Protein AF-A0A848WIN1-F1 (afdb_monomer)

Secondary structure (DSSP, 8-state):
--GGG--------------PPPEE-TTSEEEEEETT-BEEEEETTHHHHHS--GGGTTSBGGGTS-HHHHHHHHHHHHHHTTS-SPEEEEEE--STTSPPEEEEEEEETTEEEEEEEEPPP--S--HHHHHHHHHHHHHT-SSHHHHHHHHHHHHHHHH--SEEEEEEEPTTS-EEEEEEEE-TTSPP-TT-EE-HHHHHHHHHHHHTT-S-EEES-TTPPPEEEEE-TTPPPPP-TT-TTBPPPHHHHHHHHHTT-SEEEEEEEEETTEEEEEEEEEESS-----HHHHHHHHHHHHHHHHHHHHHHT--

Foldseek 3Di:
DDPVPCPPPLPPCPPPCPDDQWFFFLQKKKWFAFQQQATFKTWCSVCVQQVDHPVSHRPHLVVRWPPVLVVVVVVQCVVCPPVQAWGWDAQGRGDPPGGGWIWTWHADPGGIMIMTGRHDDDDPDDLVVLLVVLVVCLVPDPALLSNQQSLFVSLCVLFVFQKKFKWFQDPVQKIFGSYMDHDPPQDDRHGPIHDSVVSSVQVLCVVLNNQKAKDQFLPGDTTGMDGDPPDDRDDCSNPNRTDDDPVVSVVLVVSLFGIKMKGFQDDPNDRGIMIITGHNHRGDRHPVSVVSSSVSSPSSSVSSVVNVPDD

Radius of gyration: 19.94 Å; Cα contacts (8 Å, |Δi|>4): 562; chains: 1; bounding box: 48×36×58 Å

Nearest PDB structures (foldseek):
  9g8c-assembly1_B  TM=9.152E-01  e=7.160E-25  Agrobacterium fabrum str. C58
  4rq9-assembly1_A  TM=8.830E-01  e=4.474E-25  Stigmatella aurantiaca DW4/3-1
  6baf-assembly1_A-2  TM=8.384E-01  e=6.751E-25  Stigmatella aurantiaca DW4/3-1
  6bao-assembly1_B  TM=8.738E-01  e=6.302E-24  Stigmatella aurantiaca DW4/3-1
  8u63-assembly1_B  TM=8.577E-01  e=1.421E-22  Pseudomonas syringae pv. tomato str. DC3000

Structure (mmCIF, N/CA/C/O backbone):
data_AF-A0A848WIN1-F1
#
_entry.id   AF-A0A848WIN1-F1
#
loop_
_atom_site.group_PDB
_atom_site.id
_atom_site.type_symbol
_atom_site.label_atom_id
_atom_site.label_alt_id
_atom_site.label_comp_id
_atom_site.label_asym_id
_atom_site.label_entity_id
_atom_site.label_seq_id
_atom_site.pdbx_PDB_ins_code
_atom_site.Cartn_x
_atom_site.Cartn_y
_atom_site.Cartn_z
_atom_site.occupancy
_atom_site.B_iso_or_equiv
_atom_site.auth_seq_id
_atom_site.auth_comp_id
_atom_site.auth_asym_id
_atom_site.auth_atom_id
_atom_site.pdbx_PDB_model_num
ATOM 1 N N . MET A 1 1 ? 6.152 19.295 31.133 1.00 28.78 1 MET A N 1
ATOM 2 C CA . MET A 1 1 ? 6.631 19.385 29.739 1.00 28.78 1 MET A CA 1
ATOM 3 C C . MET A 1 1 ? 5.588 18.735 28.860 1.00 28.78 1 MET A C 1
ATOM 5 O O . MET A 1 1 ? 5.071 17.688 29.232 1.00 28.78 1 MET A O 1
ATOM 9 N N . SER A 1 2 ? 5.189 19.449 27.814 1.00 24.61 2 SER A N 1
ATOM 10 C CA . SER A 1 2 ? 4.079 19.108 26.924 1.00 24.61 2 SER A CA 1
ATOM 11 C C . SER A 1 2 ? 4.386 17.831 26.135 1.00 24.61 2 SER A C 1
ATOM 13 O O . SER A 1 2 ? 5.532 17.583 25.771 1.00 24.61 2 SER A O 1
ATOM 15 N N . VAL A 1 3 ? 3.350 17.041 25.843 1.00 29.92 3 VAL A N 1
ATOM 16 C CA . VAL A 1 3 ? 3.408 15.838 24.991 1.00 29.92 3 VAL A CA 1
ATOM 17 C C . VAL A 1 3 ? 3.969 16.149 23.586 1.00 29.92 3 VAL A C 1
ATOM 19 O O . VAL A 1 3 ? 4.455 15.244 22.922 1.00 29.92 3 VAL A O 1
ATOM 22 N N . ALA A 1 4 ? 4.020 17.426 23.185 1.00 29.86 4 ALA A N 1
ATOM 23 C CA . ALA A 1 4 ? 4.565 17.896 21.910 1.00 29.86 4 ALA A CA 1
ATOM 24 C C . ALA A 1 4 ? 6.105 17.828 21.766 1.00 29.86 4 ALA A C 1
ATOM 26 O O . ALA A 1 4 ? 6.605 17.976 20.658 1.00 29.86 4 ALA A O 1
ATOM 27 N N . GLU A 1 5 ? 6.874 17.607 22.841 1.00 26.97 5 GLU A N 1
ATOM 28 C CA . GLU A 1 5 ? 8.354 17.580 22.771 1.00 26.97 5 GLU A CA 1
ATOM 29 C C . GLU A 1 5 ? 8.954 16.166 22.750 1.00 26.97 5 GLU A C 1
ATOM 31 O O . GLU A 1 5 ? 10.159 16.001 22.568 1.00 26.97 5 GLU A O 1
ATOM 36 N N . ARG A 1 6 ? 8.124 15.124 22.868 1.00 39.19 6 ARG A N 1
ATOM 37 C CA . ARG A 1 6 ? 8.540 13.740 22.611 1.00 39.19 6 ARG A CA 1
ATOM 38 C C . ARG A 1 6 ? 8.328 13.424 21.137 1.00 39.19 6 ARG A C 1
ATOM 40 O O . ARG A 1 6 ? 7.507 12.584 20.788 1.00 39.19 6 ARG A O 1
ATOM 47 N N . GLY A 1 7 ? 9.073 14.116 20.273 1.00 35.88 7 GLY A N 1
ATOM 48 C CA . GLY A 1 7 ? 9.353 13.573 18.949 1.00 35.88 7 GLY A CA 1
ATOM 49 C C . GLY A 1 7 ? 9.896 12.171 19.180 1.00 35.88 7 GLY A C 1
ATOM 50 O O . GLY A 1 7 ? 10.859 12.029 19.936 1.00 35.88 7 GLY A O 1
ATOM 51 N N . LEU A 1 8 ? 9.204 11.155 18.656 1.00 36.78 8 LEU A N 1
ATOM 52 C CA . LEU A 1 8 ? 9.637 9.768 18.748 1.00 36.78 8 LEU A CA 1
ATOM 53 C C . LEU A 1 8 ? 11.122 9.754 18.391 1.00 36.78 8 LEU A C 1
ATOM 55 O O . LEU A 1 8 ? 11.503 10.030 17.252 1.00 36.78 8 LEU A O 1
ATOM 59 N N . GLY A 1 9 ? 11.965 9.504 19.391 1.00 32.62 9 GLY A N 1
ATOM 60 C CA . GLY A 1 9 ? 13.379 9.240 19.210 1.00 32.62 9 GLY A CA 1
ATOM 61 C C . GLY A 1 9 ? 13.517 7.861 18.589 1.00 32.62 9 GLY A C 1
ATOM 62 O O . GLY A 1 9 ? 14.120 6.983 19.195 1.00 32.62 9 GLY A O 1
ATOM 63 N N . ILE A 1 10 ? 12.910 7.667 17.413 1.00 38.66 10 ILE A N 1
ATOM 64 C CA . ILE A 1 10 ? 13.156 6.523 16.556 1.00 38.66 10 ILE A CA 1
ATOM 65 C C . ILE A 1 10 ? 14.612 6.693 16.153 1.00 38.66 10 ILE A C 1
ATOM 67 O O . ILE A 1 10 ? 14.953 7.533 15.316 1.00 38.66 10 ILE A O 1
ATOM 71 N N . ASP A 1 11 ? 15.479 5.982 16.874 1.00 29.91 11 ASP A N 1
ATOM 72 C CA . ASP A 1 11 ? 16.898 5.855 16.582 1.00 29.91 11 ASP A CA 1
ATOM 73 C C . ASP A 1 11 ? 17.020 5.685 15.062 1.00 29.91 11 ASP A C 1
ATOM 75 O O . ASP A 1 11 ? 16.408 4.783 14.488 1.00 29.91 11 ASP A O 1
ATOM 79 N N . ARG A 1 12 ? 17.774 6.576 14.400 1.00 35.28 12 ARG A N 1
ATOM 80 C CA . ARG A 1 12 ? 18.036 6.585 12.945 1.00 35.28 12 ARG A CA 1
ATOM 81 C C . ARG A 1 12 ? 18.844 5.360 12.492 1.00 35.28 12 ARG A C 1
ATOM 83 O O . ARG A 1 12 ? 19.601 5.416 11.525 1.00 35.28 12 ARG A O 1
ATOM 90 N N . LYS A 1 13 ? 18.696 4.227 13.167 1.00 30.89 13 LYS A N 1
ATOM 91 C CA . LYS A 1 13 ? 19.038 2.921 12.636 1.00 30.89 13 LYS A CA 1
ATOM 92 C C . LYS A 1 13 ? 17.949 2.537 11.652 1.00 30.89 13 LYS A C 1
ATOM 94 O O . LYS A 1 13 ? 17.108 1.687 11.923 1.00 30.89 13 LYS A O 1
ATOM 99 N N . ILE A 1 14 ? 18.036 3.164 10.478 1.00 38.81 14 ILE A N 1
ATOM 100 C CA . ILE A 1 14 ? 17.710 2.506 9.218 1.00 38.81 14 ILE A CA 1
ATOM 101 C C . ILE A 1 14 ? 18.243 1.085 9.375 1.00 38.81 14 ILE A C 1
ATOM 103 O O . ILE A 1 14 ? 19.452 0.891 9.545 1.00 38.81 14 ILE A O 1
ATOM 107 N N . ILE A 1 15 ? 17.338 0.111 9.461 1.00 36.53 15 ILE A N 1
ATOM 108 C CA . ILE A 1 15 ? 17.717 -1.296 9.459 1.00 36.53 15 ILE A CA 1
ATOM 109 C C . ILE A 1 15 ? 18.617 -1.441 8.233 1.00 36.53 15 ILE A C 1
ATOM 111 O O . ILE A 1 15 ? 18.155 -1.120 7.136 1.00 36.53 15 ILE A O 1
ATOM 115 N N . PRO A 1 16 ? 19.900 -1.823 8.383 1.00 33.31 16 PRO A N 1
ATOM 116 C CA . PRO A 1 16 ? 20.771 -1.922 7.232 1.00 33.31 16 PRO A CA 1
ATOM 117 C C . PRO A 1 16 ? 20.108 -2.914 6.292 1.00 33.31 16 PRO A C 1
ATOM 119 O O . PRO A 1 16 ? 19.848 -4.054 6.693 1.00 33.31 16 PRO A O 1
ATOM 122 N N . ALA A 1 17 ? 19.794 -2.447 5.081 1.00 41.44 17 ALA A N 1
ATOM 123 C CA . ALA A 1 17 ? 19.329 -3.274 3.989 1.00 41.44 17 ALA A CA 1
ATOM 124 C C . ALA A 1 17 ? 20.320 -4.430 3.873 1.00 41.44 17 ALA A C 1
ATOM 126 O O . ALA A 1 17 ? 21.424 -4.303 3.341 1.00 41.44 17 ALA A O 1
ATOM 127 N N . THR A 1 18 ? 19.957 -5.563 4.462 1.00 39.22 18 THR A N 1
ATOM 128 C CA . THR A 1 18 ? 20.617 -6.828 4.212 1.00 39.22 18 THR A CA 1
ATOM 129 C C . THR A 1 18 ? 20.209 -7.092 2.778 1.00 39.22 18 THR A C 1
ATOM 131 O O . THR A 1 18 ? 19.066 -7.464 2.535 1.00 39.22 18 THR A O 1
ATOM 134 N N . ARG A 1 19 ? 21.079 -6.689 1.845 1.00 44.91 19 ARG A N 1
ATOM 135 C CA . ARG A 1 19 ? 20.827 -6.513 0.410 1.00 44.91 19 ARG A CA 1
ATOM 136 C C . ARG A 1 19 ? 20.546 -7.877 -0.233 1.00 44.91 19 ARG A C 1
ATOM 138 O O . ARG A 1 19 ? 21.388 -8.451 -0.907 1.00 44.91 19 ARG A O 1
ATOM 145 N N . MET A 1 20 ? 19.382 -8.440 0.078 1.00 57.62 20 MET A N 1
ATOM 146 C CA . MET A 1 20 ? 18.662 -9.341 -0.801 1.00 57.62 20 MET A CA 1
ATOM 147 C C . MET A 1 20 ? 18.134 -8.490 -1.947 1.00 57.62 20 MET A C 1
ATOM 149 O O . MET A 1 20 ? 17.666 -7.376 -1.710 1.00 57.62 20 MET A O 1
ATOM 153 N N . ASP A 1 21 ? 18.221 -9.010 -3.166 1.00 78.88 21 ASP A N 1
ATOM 154 C CA . ASP A 1 21 ? 17.678 -8.345 -4.345 1.00 78.88 21 ASP A CA 1
ATOM 155 C C . ASP A 1 21 ? 16.207 -7.985 -4.093 1.00 78.88 21 ASP A C 1
ATOM 157 O O . ASP A 1 21 ? 15.401 -8.890 -3.822 1.00 78.88 21 ASP A O 1
ATOM 161 N N . PRO A 1 22 ? 15.855 -6.687 -4.105 1.00 87.69 22 PRO A N 1
ATOM 162 C CA . PRO A 1 22 ? 14.511 -6.253 -3.787 1.00 87.69 22 PRO A CA 1
ATOM 163 C C . PRO A 1 22 ? 13.538 -6.808 -4.824 1.00 87.69 22 PRO A C 1
ATOM 165 O O . PRO A 1 22 ? 13.839 -6.918 -6.015 1.00 87.69 22 PRO A O 1
ATOM 168 N N . LYS A 1 23 ? 12.362 -7.201 -4.344 1.00 95.25 23 LYS A N 1
ATOM 169 C CA . LYS A 1 23 ? 11.299 -7.790 -5.157 1.00 95.25 23 LYS A CA 1
ATOM 170 C C . LYS A 1 23 ? 10.024 -7.005 -4.953 1.00 95.25 23 LYS A C 1
ATOM 172 O O . LYS A 1 23 ? 9.822 -6.421 -3.889 1.00 95.25 23 LYS A O 1
ATOM 177 N N . ILE A 1 24 ? 9.144 -7.074 -5.935 1.00 97.06 24 ILE A N 1
ATOM 178 C CA . ILE A 1 24 ? 7.814 -6.480 -5.852 1.00 97.06 24 ILE A CA 1
ATOM 179 C C . ILE A 1 24 ? 6.743 -7.561 -5.825 1.00 97.06 24 ILE A C 1
ATOM 181 O O . ILE A 1 24 ? 6.948 -8.701 -6.248 1.00 97.06 24 ILE A O 1
ATOM 185 N N . GLN A 1 25 ? 5.579 -7.207 -5.310 1.00 97.62 25 GLN A N 1
ATOM 186 C CA . GLN A 1 25 ? 4.381 -8.019 -5.400 1.00 97.62 25 GLN A CA 1
ATOM 187 C C . GLN A 1 25 ? 3.878 -8.017 -6.851 1.00 97.62 25 GLN A C 1
ATOM 189 O O . GLN A 1 25 ? 3.903 -6.976 -7.505 1.00 97.62 25 GLN A O 1
ATOM 194 N N . PRO A 1 26 ? 3.365 -9.149 -7.361 1.00 97.19 26 PRO A N 1
ATOM 195 C CA . PRO A 1 26 ? 3.063 -9.303 -8.786 1.00 97.19 26 PRO A CA 1
ATOM 196 C C . PRO A 1 26 ? 1.839 -8.507 -9.259 1.00 97.19 26 PRO A C 1
ATOM 198 O O . PRO A 1 26 ? 1.536 -8.503 -10.447 1.00 97.19 26 PRO A O 1
ATOM 201 N N . PHE A 1 27 ? 1.115 -7.840 -8.352 1.00 96.12 27 PHE A N 1
ATOM 202 C CA . PHE A 1 27 ? -0.033 -7.015 -8.725 1.00 96.12 27 PHE A CA 1
ATOM 203 C C . PHE A 1 27 ? 0.353 -5.705 -9.420 1.00 96.12 27 PHE A C 1
ATOM 205 O O . PHE A 1 27 ? -0.532 -5.051 -9.978 1.00 96.12 27 PHE A O 1
ATOM 212 N N . ALA A 1 28 ? 1.626 -5.321 -9.333 1.00 97.06 28 ALA A N 1
ATOM 213 C CA . ALA A 1 28 ? 2.196 -4.140 -9.956 1.00 97.06 28 ALA A CA 1
ATOM 214 C C . ALA A 1 28 ? 3.420 -4.533 -10.787 1.00 97.06 28 ALA A C 1
ATOM 216 O O . ALA A 1 28 ? 4.025 -5.588 -10.569 1.00 97.06 28 ALA A O 1
ATOM 217 N N . ALA A 1 29 ? 3.802 -3.662 -11.710 1.00 97.88 29 ALA A N 1
ATOM 218 C CA . ALA A 1 29 ? 5.086 -3.717 -12.388 1.00 97.88 29 ALA A CA 1
ATOM 219 C C . ALA A 1 29 ? 5.879 -2.435 -12.115 1.00 97.88 29 ALA A C 1
ATOM 221 O O . ALA A 1 29 ? 5.304 -1.425 -11.720 1.00 97.88 29 ALA A O 1
ATOM 222 N N . VAL A 1 30 ? 7.198 -2.471 -12.291 1.00 97.62 30 VAL A N 1
ATOM 223 C CA . VAL A 1 30 ? 8.080 -1.334 -11.992 1.00 97.62 30 VAL A CA 1
ATOM 224 C C . VAL A 1 30 ? 8.970 -1.015 -13.181 1.00 97.62 30 VAL A C 1
ATOM 226 O O . VAL A 1 30 ? 9.516 -1.922 -13.808 1.00 97.62 30 VAL A O 1
ATOM 229 N N . ILE A 1 31 ? 9.149 0.279 -13.439 1.00 97.62 31 ILE A N 1
ATOM 230 C CA . ILE A 1 31 ? 10.177 0.840 -14.317 1.00 97.62 31 ILE A CA 1
ATOM 231 C C . ILE A 1 31 ? 10.929 1.900 -13.510 1.00 97.62 31 ILE A C 1
ATOM 233 O O . ILE A 1 31 ? 10.314 2.820 -12.975 1.00 97.62 31 ILE A O 1
ATOM 237 N N . ALA A 1 32 ? 12.252 1.792 -13.419 1.00 96.62 32 ALA A N 1
ATOM 238 C CA . ALA A 1 32 ? 13.091 2.829 -12.826 1.00 96.62 32 ALA A CA 1
ATOM 239 C C . ALA A 1 32 ? 13.913 3.526 -13.904 1.00 96.62 32 ALA A C 1
ATOM 241 O O . ALA A 1 32 ? 14.498 2.871 -14.771 1.00 96.62 32 ALA A O 1
ATOM 242 N N . VAL A 1 33 ? 13.992 4.849 -13.821 1.00 96.38 33 VAL A N 1
ATOM 243 C CA . VAL A 1 33 ? 14.685 5.698 -14.789 1.00 96.38 33 VAL A CA 1
ATOM 244 C C . VAL A 1 33 ? 15.666 6.638 -14.101 1.00 96.38 33 VAL A C 1
ATOM 246 O O . VAL A 1 33 ? 15.468 7.004 -12.945 1.00 96.38 33 VAL A O 1
ATOM 249 N N . THR A 1 34 ? 16.713 7.052 -14.811 1.00 95.12 34 THR A N 1
ATOM 250 C CA . THR A 1 34 ? 17.567 8.169 -14.383 1.00 95.12 34 THR A CA 1
ATOM 251 C C . THR A 1 34 ? 16.823 9.504 -14.489 1.00 95.12 34 THR A C 1
ATOM 253 O O . THR A 1 34 ? 15.737 9.588 -15.069 1.00 95.12 34 THR A O 1
ATOM 256 N N . THR A 1 35 ? 17.432 10.584 -13.993 1.00 93.44 35 THR A N 1
ATOM 257 C CA . THR A 1 35 ? 16.936 11.960 -14.196 1.00 93.44 35 THR A CA 1
ATOM 258 C C . THR A 1 35 ? 16.816 12.352 -15.673 1.00 93.44 35 THR A C 1
ATOM 260 O O . THR A 1 35 ? 15.982 13.185 -16.022 1.00 93.44 35 THR A O 1
ATOM 263 N N . ASP A 1 36 ? 17.599 11.709 -16.544 1.00 94.25 36 ASP A N 1
ATOM 264 C CA . ASP A 1 36 ? 17.567 11.891 -18.000 1.00 94.25 36 ASP A CA 1
ATOM 265 C C . ASP A 1 36 ? 16.598 10.919 -18.698 1.00 94.25 36 ASP A C 1
ATOM 267 O O . ASP A 1 36 ? 16.630 10.773 -19.917 1.00 94.25 36 ASP A O 1
ATOM 271 N N . TRP A 1 37 ? 15.718 10.258 -17.937 1.00 95.75 37 TRP A N 1
ATOM 272 C CA . TRP A 1 37 ? 14.686 9.338 -18.431 1.00 95.75 37 TRP A CA 1
ATOM 273 C C . TRP A 1 37 ? 15.216 8.047 -19.061 1.00 95.75 37 TRP A C 1
ATOM 275 O O . TRP A 1 37 ? 14.492 7.396 -19.810 1.00 95.75 37 TRP A O 1
ATOM 285 N N . VAL A 1 38 ? 16.448 7.641 -18.746 1.00 96.19 38 VAL A N 1
ATOM 286 C CA . VAL A 1 38 ? 17.022 6.372 -19.219 1.00 96.19 38 VAL A CA 1
ATOM 287 C C . VAL A 1 38 ? 16.603 5.233 -18.298 1.00 96.19 38 VAL A C 1
ATOM 289 O O . VAL A 1 38 ? 16.809 5.320 -17.090 1.00 96.19 38 VAL A O 1
ATOM 292 N N . ILE A 1 39 ? 16.049 4.156 -18.852 1.00 96.88 39 ILE A N 1
ATOM 293 C CA . ILE A 1 39 ? 15.578 2.995 -18.092 1.00 96.88 39 ILE A CA 1
ATOM 294 C C . ILE A 1 39 ? 16.770 2.222 -17.520 1.00 96.88 39 ILE A C 1
ATOM 296 O O . ILE A 1 39 ? 17.615 1.717 -18.256 1.00 96.88 39 ILE A O 1
ATOM 300 N N . THR A 1 40 ? 16.809 2.092 -16.196 1.00 95.69 40 THR A N 1
ATOM 301 C CA . THR A 1 40 ? 17.879 1.400 -15.455 1.00 95.69 40 THR A CA 1
ATOM 302 C C . THR A 1 40 ? 17.439 0.045 -14.917 1.00 95.69 40 THR A C 1
ATOM 304 O O . THR A 1 40 ? 18.243 -0.888 -14.862 1.00 95.69 40 THR A O 1
ATOM 307 N N . HIS A 1 41 ? 16.164 -0.059 -14.528 1.00 96.38 41 HIS A N 1
ATOM 308 C CA . HIS A 1 41 ? 15.567 -1.269 -13.980 1.00 96.38 41 HIS A CA 1
ATOM 309 C C . HIS A 1 41 ? 14.151 -1.456 -14.501 1.00 96.38 41 HIS A C 1
ATOM 311 O O . HIS A 1 41 ? 13.414 -0.487 -14.683 1.00 96.38 41 HIS A O 1
ATOM 317 N N . ILE A 1 42 ? 13.755 -2.716 -14.643 1.00 97.56 42 ILE A N 1
ATOM 318 C CA . ILE A 1 42 ? 12.364 -3.117 -14.848 1.00 97.56 42 ILE A CA 1
ATOM 319 C C . ILE A 1 42 ? 12.051 -4.336 -13.985 1.00 97.56 42 ILE A C 1
ATOM 321 O O . ILE A 1 42 ? 12.936 -5.141 -13.697 1.00 97.56 42 ILE A O 1
ATOM 325 N N . SER A 1 43 ? 10.802 -4.516 -13.573 1.00 97.81 43 SER A N 1
ATOM 326 C CA . SER A 1 43 ? 10.386 -5.777 -12.957 1.00 97.81 43 SER A CA 1
ATOM 327 C C . SER A 1 43 ? 10.235 -6.881 -14.004 1.00 97.81 43 SER A C 1
ATOM 329 O O . SER A 1 43 ? 9.814 -6.634 -15.127 1.00 97.81 43 SER A O 1
ATOM 331 N N . ALA A 1 44 ? 10.539 -8.130 -13.652 1.00 97.25 44 ALA A N 1
ATOM 332 C CA . ALA A 1 44 ? 10.451 -9.259 -14.582 1.00 97.25 44 ALA A CA 1
ATOM 333 C C . ALA A 1 44 ? 9.025 -9.515 -15.102 1.00 97.25 44 ALA A C 1
ATOM 335 O O . ALA A 1 44 ? 8.853 -9.981 -16.224 1.00 97.25 44 ALA A O 1
ATOM 336 N N . ASN A 1 45 ? 8.000 -9.185 -14.310 1.00 97.75 45 ASN A N 1
ATOM 337 C CA . ASN A 1 45 ? 6.595 -9.315 -14.699 1.00 97.75 45 ASN A CA 1
ATOM 338 C C . ASN A 1 45 ? 6.091 -8.165 -15.589 1.00 97.75 45 ASN A C 1
ATOM 340 O O . ASN A 1 45 ? 4.938 -8.206 -16.003 1.00 97.75 45 ASN A O 1
ATOM 344 N N . ILE A 1 46 ? 6.911 -7.156 -15.916 1.00 97.31 46 ILE A N 1
ATOM 345 C CA . ILE A 1 46 ? 6.498 -6.045 -16.792 1.00 97.31 46 ILE A CA 1
ATOM 346 C C . ILE A 1 46 ? 6.029 -6.532 -18.173 1.00 97.31 46 ILE A C 1
ATOM 348 O O . ILE A 1 46 ? 5.184 -5.891 -18.794 1.00 97.31 46 ILE A O 1
ATOM 352 N N . VAL A 1 47 ? 6.511 -7.697 -18.623 1.00 96.75 47 VAL A N 1
ATOM 353 C CA . VAL A 1 47 ? 6.062 -8.358 -19.856 1.00 96.75 47 VAL A CA 1
ATOM 354 C C . VAL A 1 47 ? 4.558 -8.649 -19.839 1.00 96.75 47 VAL A C 1
ATOM 356 O O . VAL A 1 47 ? 3.889 -8.495 -20.852 1.00 96.75 47 VAL A O 1
ATOM 359 N N . GLU A 1 48 ? 3.987 -8.970 -18.677 1.00 95.56 48 GLU A N 1
ATOM 360 C CA . GLU A 1 48 ? 2.549 -9.229 -18.524 1.00 95.56 48 GLU A CA 1
ATOM 361 C C . GLU A 1 48 ? 1.715 -7.937 -18.553 1.00 95.56 48 GLU A C 1
ATOM 363 O O . GLU A 1 48 ? 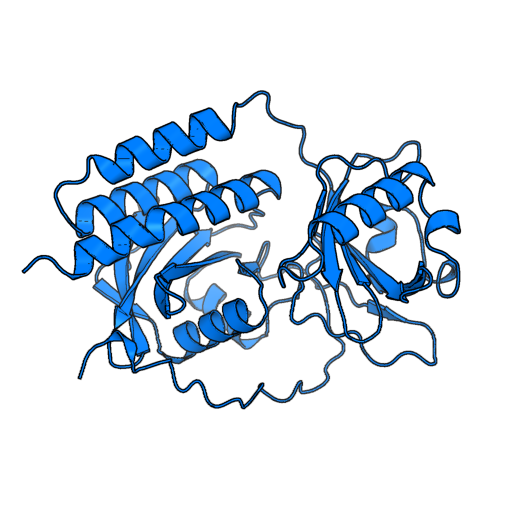0.504 -7.980 -18.771 1.00 95.56 48 GLU A O 1
ATOM 368 N N . PHE A 1 49 ? 2.351 -6.786 -18.318 1.00 95.94 49 PHE A N 1
ATOM 369 C CA . PHE A 1 49 ? 1.696 -5.480 -18.250 1.00 95.94 49 PHE A CA 1
ATOM 370 C C . PHE A 1 49 ? 1.789 -4.748 -19.583 1.00 95.94 49 PHE A C 1
ATOM 372 O O . PHE A 1 49 ? 0.794 -4.209 -20.057 1.00 95.94 49 PHE A O 1
ATOM 379 N N . LEU A 1 50 ? 2.979 -4.721 -20.178 1.00 95.75 50 LEU A N 1
ATOM 380 C CA . LEU A 1 50 ? 3.282 -3.901 -21.342 1.00 95.75 50 LEU A CA 1
ATOM 381 C C . LEU A 1 50 ? 3.896 -4.684 -22.500 1.00 95.75 50 LEU A C 1
ATOM 383 O O . LEU A 1 50 ? 4.193 -4.038 -23.492 1.00 95.75 50 LEU A O 1
ATOM 387 N N . ASP A 1 51 ? 4.108 -6.003 -22.412 1.00 94.94 51 ASP A N 1
ATOM 388 C CA . ASP A 1 51 ? 4.824 -6.797 -23.435 1.00 94.94 51 ASP A CA 1
ATOM 389 C C . ASP A 1 51 ? 6.195 -6.190 -23.785 1.00 94.94 51 ASP A C 1
ATOM 391 O O . ASP A 1 51 ? 6.527 -5.916 -24.941 1.00 94.94 51 ASP A O 1
ATOM 395 N N . ILE A 1 52 ? 6.965 -5.874 -22.739 1.00 94.31 52 ILE A N 1
ATOM 396 C CA . ILE A 1 52 ? 8.356 -5.421 -22.836 1.00 94.31 52 ILE A CA 1
ATOM 397 C C . ILE A 1 52 ? 9.256 -6.329 -22.000 1.00 94.31 52 ILE A C 1
ATOM 399 O O . ILE A 1 52 ? 8.816 -6.918 -21.012 1.00 94.31 52 ILE A O 1
ATOM 403 N N . ASP A 1 53 ? 10.522 -6.427 -22.390 1.00 94.88 53 ASP A N 1
ATOM 404 C CA . ASP A 1 53 ? 11.530 -7.255 -21.733 1.00 94.88 53 ASP A CA 1
ATOM 405 C C . ASP A 1 53 ? 12.820 -6.460 -21.462 1.00 94.88 53 ASP A C 1
ATOM 407 O O . ASP A 1 53 ? 12.877 -5.245 -21.645 1.00 94.88 53 ASP A O 1
ATOM 411 N N . ALA A 1 54 ? 13.876 -7.142 -21.013 1.00 95.31 54 ALA A N 1
ATOM 412 C CA . ALA A 1 54 ? 15.154 -6.522 -20.665 1.00 95.31 54 ALA A CA 1
ATOM 413 C C . ALA A 1 54 ? 15.849 -5.774 -21.824 1.00 95.31 54 ALA A C 1
ATOM 415 O O . ALA A 1 54 ? 16.778 -5.013 -21.562 1.00 95.31 54 ALA A O 1
ATOM 416 N N . SER A 1 55 ? 15.414 -5.937 -23.080 1.00 95.56 55 SER A N 1
ATOM 417 C CA . SER A 1 55 ? 15.956 -5.187 -24.222 1.00 95.56 55 SER A CA 1
ATOM 418 C C . SER A 1 55 ? 15.737 -3.677 -24.119 1.00 95.56 55 SER A C 1
ATOM 420 O O . SER A 1 55 ? 16.481 -2.914 -24.733 1.00 95.56 55 SER A O 1
ATOM 422 N N . VAL A 1 56 ? 14.768 -3.229 -23.311 1.00 96.56 56 VAL A N 1
ATOM 423 C CA . VAL A 1 56 ? 14.499 -1.798 -23.102 1.00 96.56 56 VAL A CA 1
ATOM 424 C C . VAL A 1 56 ? 15.492 -1.117 -22.158 1.00 96.56 56 VAL A C 1
ATOM 426 O O . VAL A 1 56 ? 15.542 0.110 -22.111 1.00 96.56 56 VAL A O 1
ATOM 429 N N . LEU A 1 57 ? 16.296 -1.874 -21.406 1.00 96.69 57 LEU A N 1
ATOM 430 C CA . LEU A 1 57 ? 17.290 -1.305 -20.493 1.00 96.69 57 LEU A CA 1
ATOM 431 C C . LEU A 1 57 ? 18.289 -0.429 -21.269 1.00 96.69 57 LEU A C 1
ATOM 433 O O . LEU A 1 57 ? 18.761 -0.806 -22.341 1.00 96.69 57 LEU A O 1
ATOM 437 N N . GLY A 1 58 ? 18.600 0.755 -20.739 1.00 95.38 58 GLY A N 1
ATOM 438 C CA . GLY A 1 58 ? 19.469 1.744 -21.384 1.00 95.38 58 GLY A CA 1
ATOM 439 C C . GLY A 1 58 ? 18.793 2.610 -22.456 1.00 95.38 58 GLY A C 1
ATOM 440 O O . GLY A 1 58 ? 19.401 3.580 -22.906 1.00 95.38 58 GLY A O 1
ATOM 441 N N . HIS A 1 59 ? 17.547 2.318 -22.841 1.00 96.50 59 HIS A N 1
ATOM 442 C CA . HIS A 1 59 ? 16.762 3.199 -23.708 1.00 96.50 59 HIS A CA 1
ATOM 443 C C . HIS A 1 59 ? 16.081 4.302 -22.897 1.00 96.50 59 HIS A C 1
ATOM 445 O O . HIS A 1 59 ? 15.895 4.189 -21.683 1.00 96.50 59 HIS A O 1
ATOM 451 N N . THR A 1 60 ? 15.697 5.381 -23.571 1.00 97.00 60 THR A N 1
ATOM 452 C CA . THR A 1 60 ? 14.883 6.439 -22.973 1.00 97.00 60 THR A CA 1
ATOM 453 C C . THR A 1 60 ? 13.433 5.983 -22.810 1.00 97.00 60 THR A C 1
ATOM 455 O O . THR A 1 60 ? 12.935 5.148 -23.566 1.00 97.00 60 THR A O 1
ATOM 458 N N . LEU A 1 61 ? 12.736 6.517 -21.808 1.00 96.75 61 LEU A N 1
ATOM 459 C CA . LEU A 1 61 ? 11.375 6.099 -21.466 1.00 96.75 61 LEU A CA 1
ATOM 460 C C . LEU A 1 61 ? 10.373 6.316 -22.616 1.00 96.75 61 LEU A C 1
ATOM 462 O O . LEU A 1 61 ? 9.485 5.493 -22.822 1.00 96.75 61 LEU A O 1
ATOM 466 N N . ASP A 1 62 ? 10.552 7.383 -23.392 1.00 95.75 62 ASP A N 1
ATOM 467 C CA . ASP A 1 62 ? 9.767 7.730 -24.587 1.00 95.75 62 ASP A CA 1
ATOM 468 C C . ASP A 1 62 ? 10.048 6.830 -25.804 1.00 95.75 62 ASP A C 1
ATOM 470 O O . ASP A 1 62 ? 9.296 6.846 -26.774 1.00 95.75 62 ASP A O 1
ATOM 474 N N . HIS A 1 63 ? 11.092 5.998 -25.757 1.00 93.94 63 HIS A N 1
ATOM 475 C CA . HIS A 1 63 ? 11.291 4.932 -26.739 1.00 93.94 63 HIS A CA 1
ATOM 476 C C . HIS A 1 63 ? 10.327 3.755 -26.516 1.00 93.94 63 HIS A C 1
ATOM 478 O O . HIS A 1 63 ? 10.065 2.971 -27.428 1.00 93.94 63 HIS A O 1
ATOM 484 N N . VAL A 1 64 ? 9.820 3.612 -25.289 1.00 94.56 64 VAL A N 1
ATOM 485 C CA . VAL A 1 64 ? 9.041 2.451 -24.838 1.00 94.56 64 VAL A CA 1
ATOM 486 C C . VAL A 1 64 ? 7.576 2.812 -24.608 1.00 94.56 64 VAL A C 1
ATOM 488 O O . VAL A 1 64 ? 6.683 2.022 -24.930 1.00 94.56 64 VAL A O 1
ATOM 491 N N . LEU A 1 65 ? 7.333 3.994 -24.043 1.00 96.75 65 LEU A N 1
ATOM 492 C CA . LEU A 1 65 ? 6.015 4.522 -23.708 1.00 96.75 65 LEU A CA 1
ATOM 493 C C . LEU A 1 65 ? 5.601 5.626 -24.686 1.00 96.75 65 LEU A C 1
ATOM 495 O O . LEU A 1 65 ? 6.439 6.212 -25.367 1.00 96.75 65 LEU A O 1
ATOM 499 N N . LEU A 1 66 ? 4.303 5.930 -24.736 1.00 97.31 66 LEU A N 1
ATOM 500 C CA . LEU A 1 66 ? 3.794 7.057 -25.520 1.00 97.31 66 LEU A CA 1
ATOM 501 C C . LEU A 1 66 ? 4.368 8.391 -25.020 1.00 97.31 66 LEU A C 1
ATOM 503 O O . LEU A 1 66 ? 4.503 8.609 -23.816 1.00 97.31 66 LEU A O 1
ATOM 507 N N . GLU A 1 67 ? 4.650 9.307 -25.948 1.00 95.69 67 GLU A N 1
ATOM 508 C CA . GLU A 1 67 ? 5.185 10.639 -25.632 1.00 95.69 67 GLU A CA 1
ATOM 509 C C . GLU A 1 67 ? 4.256 11.418 -24.685 1.00 95.69 67 GLU A C 1
ATOM 511 O O . GLU A 1 67 ? 4.724 11.997 -23.702 1.00 95.69 67 GLU A O 1
ATOM 516 N N . ASP A 1 68 ? 2.940 11.345 -24.917 1.00 96.19 68 ASP A N 1
ATOM 517 C CA . ASP A 1 68 ? 1.919 11.953 -24.054 1.00 96.19 68 ASP A CA 1
ATOM 518 C C . ASP A 1 68 ? 1.972 11.390 -22.624 1.00 96.19 68 ASP A C 1
ATOM 520 O O . ASP A 1 68 ? 1.940 12.150 -21.656 1.00 96.19 68 ASP A O 1
ATOM 524 N N . ALA A 1 69 ? 2.166 10.076 -22.464 1.00 96.44 69 ALA A N 1
ATOM 525 C CA . ALA A 1 69 ? 2.300 9.455 -21.146 1.00 96.44 69 ALA A CA 1
ATOM 526 C C . ALA A 1 69 ? 3.545 9.960 -20.404 1.00 96.44 69 ALA A C 1
ATOM 528 O O . ALA A 1 69 ? 3.486 10.298 -19.221 1.00 96.44 69 ALA A O 1
ATOM 529 N N . VAL A 1 70 ? 4.682 10.065 -21.100 1.00 96.81 70 VAL A N 1
ATOM 530 C CA . VAL A 1 70 ? 5.915 10.623 -20.521 1.00 96.81 70 VAL A CA 1
ATOM 531 C C . VAL A 1 70 ? 5.726 12.098 -20.150 1.00 96.81 70 VAL A C 1
ATOM 533 O O . VAL A 1 70 ? 6.229 12.544 -19.114 1.00 96.81 70 VAL A O 1
ATOM 536 N N . HIS A 1 71 ? 4.978 12.858 -20.952 1.00 95.88 71 HIS A N 1
ATOM 537 C CA . HIS A 1 71 ? 4.619 14.239 -20.645 1.00 95.88 71 HIS A CA 1
ATOM 538 C C . HIS A 1 71 ? 3.762 14.345 -19.373 1.00 95.88 71 HIS A C 1
ATOM 540 O O . HIS A 1 71 ? 4.068 15.162 -18.501 1.00 95.88 71 HIS A O 1
ATOM 546 N N . GLU A 1 72 ? 2.744 13.497 -19.215 1.00 95.88 72 GLU A N 1
ATOM 547 C CA . GLU A 1 72 ? 1.903 13.455 -18.012 1.00 95.88 72 GLU A CA 1
ATOM 548 C C . GLU A 1 72 ? 2.700 13.074 -16.756 1.00 95.88 72 GLU A C 1
ATOM 550 O O . GLU A 1 72 ? 2.587 13.744 -15.726 1.00 95.88 72 GLU A O 1
ATOM 555 N N . ILE A 1 73 ? 3.570 12.060 -16.848 1.00 95.88 73 ILE A N 1
ATOM 556 C CA . ILE A 1 73 ? 4.465 11.637 -15.757 1.00 95.88 73 ILE A CA 1
ATOM 557 C C . ILE A 1 73 ? 5.348 12.809 -15.299 1.00 95.88 73 ILE A C 1
ATOM 559 O O . ILE A 1 73 ? 5.446 13.091 -14.102 1.00 95.88 73 ILE A O 1
ATOM 563 N N . ARG A 1 74 ? 5.952 13.539 -16.248 1.00 94.25 74 ARG A N 1
ATOM 564 C CA . ARG A 1 74 ? 6.741 14.753 -15.967 1.00 94.25 74 ARG A CA 1
ATOM 565 C C . ARG A 1 74 ? 5.895 15.843 -15.312 1.00 94.25 74 ARG A C 1
ATOM 567 O O . ARG A 1 74 ? 6.357 16.499 -14.379 1.00 94.25 74 ARG A O 1
ATOM 574 N N . GLY A 1 75 ? 4.668 16.041 -15.789 1.00 93.31 75 GLY A N 1
ATOM 575 C CA . GLY A 1 75 ? 3.726 17.012 -15.235 1.00 93.31 75 GLY A CA 1
ATOM 576 C C . GLY A 1 75 ? 3.412 16.747 -13.763 1.00 93.31 75 GLY A C 1
ATOM 577 O O . GLY A 1 75 ? 3.492 17.665 -12.946 1.00 93.31 75 GLY A O 1
ATOM 578 N N . VAL A 1 76 ? 3.126 15.490 -13.413 1.00 91.88 76 VAL A N 1
ATOM 579 C CA . VAL A 1 76 ? 2.849 15.081 -12.028 1.00 91.88 76 VAL A CA 1
ATOM 580 C C . VAL A 1 76 ? 4.069 15.283 -11.135 1.00 91.88 76 VAL A C 1
ATOM 582 O O . VAL A 1 76 ? 3.934 15.892 -10.078 1.00 91.88 76 VAL A O 1
ATOM 585 N N . LEU A 1 77 ? 5.258 14.850 -11.565 1.00 89.75 77 LEU A N 1
ATOM 586 C CA . LEU A 1 77 ? 6.491 15.040 -10.792 1.00 89.75 77 LEU A CA 1
ATOM 587 C C . LEU A 1 77 ? 6.774 16.514 -10.500 1.00 89.75 77 LEU A C 1
ATOM 589 O O . LEU A 1 77 ? 7.087 16.871 -9.368 1.00 89.75 77 LEU A O 1
ATOM 593 N N . ASN A 1 78 ? 6.606 17.385 -11.497 1.00 88.44 78 ASN A N 1
ATOM 594 C CA . ASN A 1 78 ? 6.787 18.824 -11.314 1.00 88.44 78 ASN A CA 1
ATOM 595 C C . ASN A 1 78 ? 5.777 19.413 -10.319 1.00 88.44 78 ASN A C 1
ATOM 597 O O . ASN A 1 78 ? 6.121 20.318 -9.561 1.00 88.44 78 ASN A O 1
ATOM 601 N N . ALA A 1 79 ? 4.541 18.908 -10.306 1.00 86.00 79 ALA A N 1
ATOM 602 C CA . ALA A 1 79 ? 3.512 19.352 -9.372 1.00 86.00 79 ALA A CA 1
ATOM 603 C C . ALA A 1 79 ? 3.767 18.871 -7.93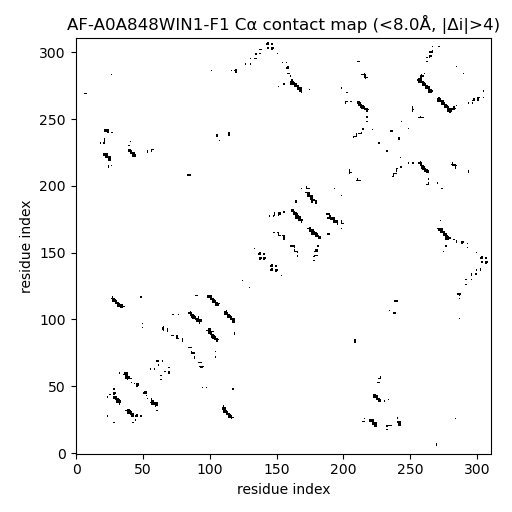2 1.00 86.00 79 ALA A C 1
ATOM 605 O O . ALA A 1 79 ? 3.409 19.572 -6.987 1.00 86.00 79 ALA A O 1
ATOM 606 N N . THR A 1 80 ? 4.385 17.699 -7.754 1.00 81.44 80 THR A N 1
ATOM 607 C CA . THR A 1 80 ? 4.685 17.121 -6.433 1.00 81.44 80 THR A CA 1
ATOM 608 C C . THR A 1 80 ? 6.094 17.424 -5.923 1.00 81.44 80 THR A C 1
ATOM 610 O O . THR A 1 80 ? 6.405 17.112 -4.771 1.00 81.44 80 THR A O 1
ATOM 613 N N . ALA A 1 81 ? 6.942 18.055 -6.739 1.00 75.88 81 ALA A N 1
ATOM 614 C CA . ALA A 1 81 ? 8.317 18.397 -6.390 1.00 75.88 81 ALA A CA 1
ATOM 615 C C . ALA A 1 81 ? 8.394 19.144 -5.044 1.00 75.88 81 ALA A C 1
ATOM 617 O O . ALA A 1 81 ? 7.605 20.049 -4.757 1.00 75.88 81 ALA A O 1
ATOM 618 N N . GLY A 1 82 ? 9.339 18.738 -4.191 1.00 67.44 82 GLY A N 1
ATOM 619 C CA . GLY A 1 82 ? 9.591 19.359 -2.885 1.00 67.44 82 GLY A CA 1
ATOM 620 C C . GLY A 1 82 ? 8.588 19.030 -1.771 1.00 67.44 82 GLY A C 1
ATOM 621 O O . GLY A 1 82 ? 8.824 19.424 -0.632 1.00 67.44 82 GLY A O 1
ATOM 622 N N . HIS A 1 83 ? 7.509 18.289 -2.050 1.00 65.06 83 HIS A N 1
ATOM 623 C CA . HIS A 1 83 ? 6.522 17.894 -1.035 1.00 65.06 83 HIS A CA 1
ATOM 624 C C . HIS A 1 83 ? 6.844 16.548 -0.362 1.00 65.06 83 HIS A C 1
ATOM 626 O O . HIS A 1 83 ? 6.120 16.131 0.538 1.00 65.06 83 HIS A O 1
ATOM 632 N N . GLY A 1 84 ? 7.910 15.856 -0.791 1.00 64.94 84 GLY A N 1
ATOM 633 C CA . GLY A 1 84 ? 8.346 14.564 -0.235 1.00 64.94 84 GLY A CA 1
ATOM 634 C C . GLY A 1 84 ? 7.355 13.411 -0.442 1.00 64.94 84 GLY A C 1
ATOM 635 O O . GLY A 1 84 ? 7.576 12.318 0.064 1.00 64.94 84 GLY A O 1
ATOM 636 N N . GLY A 1 85 ? 6.255 13.648 -1.162 1.00 72.00 85 GLY A N 1
ATOM 637 C CA . GLY A 1 85 ? 5.2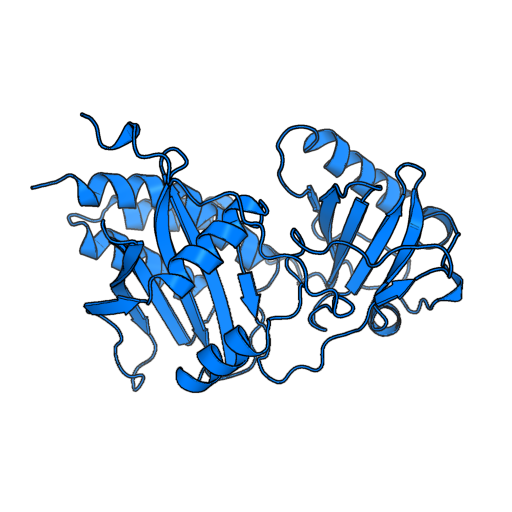33 12.659 -1.468 1.00 72.00 85 GLY A CA 1
ATOM 638 C C . GLY A 1 85 ? 5.404 12.075 -2.864 1.00 72.00 85 GLY A C 1
ATOM 639 O O . GLY A 1 85 ? 5.967 12.702 -3.760 1.00 72.00 85 GLY A O 1
ATOM 640 N N . ALA A 1 86 ? 4.875 10.872 -3.054 1.00 84.69 86 ALA A N 1
ATOM 641 C CA . ALA A 1 86 ? 4.865 10.225 -4.352 1.00 84.69 86 ALA A CA 1
ATOM 642 C C . ALA A 1 86 ? 3.760 10.809 -5.256 1.00 84.69 86 ALA A C 1
ATOM 644 O O . ALA A 1 86 ? 2.615 10.987 -4.838 1.00 84.69 86 ALA A O 1
ATOM 645 N N . GLY A 1 87 ? 4.105 11.064 -6.515 1.00 90.38 87 GLY A N 1
ATOM 646 C CA . GLY A 1 87 ? 3.180 11.423 -7.578 1.00 90.38 87 GLY A CA 1
ATOM 647 C C . GLY A 1 87 ? 2.179 10.305 -7.867 1.00 90.38 87 GLY A C 1
ATOM 648 O O . GLY A 1 87 ? 2.477 9.114 -7.719 1.00 90.38 87 GLY A O 1
ATOM 649 N N . ARG A 1 88 ? 0.965 10.693 -8.260 1.00 91.25 88 ARG A N 1
ATOM 650 C CA . ARG A 1 88 ? -0.138 9.782 -8.585 1.00 91.25 88 ARG A CA 1
ATOM 651 C C . ARG A 1 88 ? -0.777 10.213 -9.897 1.00 91.25 88 ARG A C 1
ATOM 653 O O . ARG A 1 88 ? -1.173 11.369 -10.026 1.00 91.25 88 ARG A O 1
ATOM 660 N N . LEU A 1 89 ? -0.901 9.284 -10.838 1.00 92.38 89 LEU A N 1
ATOM 661 C CA . LEU A 1 89 ? -1.588 9.494 -12.111 1.00 92.38 89 LEU A CA 1
ATOM 662 C C . LEU A 1 89 ? -2.600 8.367 -12.305 1.00 92.38 89 LEU A C 1
ATOM 664 O O . LEU A 1 89 ? -2.249 7.206 -12.129 1.00 92.38 89 LEU A O 1
ATOM 668 N N . LEU A 1 90 ? -3.850 8.702 -12.615 1.00 91.88 90 LEU A N 1
ATOM 669 C CA . LEU A 1 90 ? -4.914 7.717 -12.813 1.00 91.88 90 LEU A CA 1
ATOM 670 C C . LEU A 1 90 ? -5.240 7.594 -14.294 1.00 91.88 90 LEU A C 1
ATOM 672 O O . LEU A 1 90 ? -5.368 8.612 -14.971 1.00 91.88 90 LEU A O 1
ATOM 676 N N . GLY A 1 91 ? -5.459 6.368 -14.759 1.00 91.94 91 GLY A N 1
ATOM 677 C CA . GLY A 1 91 ? -5.970 6.123 -16.104 1.00 91.94 91 GLY A CA 1
ATOM 678 C C . GLY A 1 91 ? -5.027 6.552 -17.238 1.00 91.94 91 GLY A C 1
ATOM 679 O O . GLY A 1 91 ? -5.500 7.024 -18.266 1.00 91.94 91 GLY A O 1
ATOM 680 N N . CYS A 1 92 ? -3.713 6.416 -17.058 1.00 94.25 92 CYS A N 1
ATOM 681 C CA . CYS A 1 92 ? -2.718 6.815 -18.049 1.00 94.25 92 CYS A CA 1
ATOM 682 C C . CYS A 1 92 ? -2.609 5.789 -19.188 1.00 94.25 92 CYS A C 1
ATOM 684 O O . CYS A 1 92 ? -2.448 4.587 -18.950 1.00 94.25 92 CYS A O 1
ATOM 686 N N . ASP A 1 93 ? -2.653 6.265 -20.431 1.00 94.88 93 ASP A N 1
ATOM 687 C CA . ASP A 1 93 ? -2.464 5.450 -21.630 1.00 94.88 93 ASP A CA 1
ATOM 688 C C . ASP A 1 93 ? -0.969 5.298 -21.946 1.00 94.88 93 ASP A C 1
ATOM 690 O O . ASP A 1 93 ? -0.362 6.134 -22.606 1.00 94.88 93 ASP A O 1
ATOM 694 N N . LEU A 1 94 ? -0.351 4.210 -21.478 1.00 96.06 94 LEU A N 1
ATOM 695 C CA . LEU A 1 94 ? 1.100 4.016 -21.612 1.00 96.06 94 LEU A CA 1
ATOM 696 C C . LEU A 1 94 ? 1.556 3.516 -22.989 1.00 96.06 94 LEU A C 1
ATOM 698 O O . LEU A 1 94 ? 2.663 3.837 -23.424 1.00 96.06 94 LEU A O 1
ATOM 702 N N . ARG A 1 95 ? 0.737 2.694 -23.658 1.00 94.19 95 ARG A N 1
ATOM 703 C CA . ARG A 1 95 ? 0.996 2.106 -24.985 1.00 94.19 95 ARG A CA 1
ATOM 704 C C . ARG A 1 95 ? -0.322 1.930 -25.739 1.00 94.19 95 ARG A C 1
ATOM 706 O O . ARG A 1 95 ? -1.340 1.574 -25.149 1.00 94.19 95 ARG A O 1
ATOM 713 N N . HIS A 1 96 ? -0.311 2.114 -27.059 1.00 91.94 96 HIS A N 1
ATOM 714 C CA . HIS A 1 96 ? -1.504 1.883 -27.878 1.00 91.94 96 HIS A CA 1
ATOM 715 C C . HIS A 1 96 ? -1.964 0.420 -27.816 1.00 91.94 96 HIS A C 1
ATOM 717 O O . HIS A 1 96 ? -1.165 -0.496 -28.002 1.00 91.94 96 HIS A O 1
ATOM 723 N N . GLY A 1 97 ? -3.267 0.208 -27.609 1.00 90.06 97 GLY A N 1
ATOM 724 C CA . GLY A 1 97 ? -3.873 -1.128 -27.561 1.00 90.06 97 GLY A CA 1
ATOM 725 C C . GLY A 1 97 ? -3.763 -1.840 -26.208 1.00 90.06 97 GLY A C 1
ATOM 726 O O . GLY A 1 97 ? -4.252 -2.962 -26.090 1.00 90.06 97 GLY A O 1
ATOM 727 N N . TYR A 1 98 ? -3.171 -1.194 -25.201 1.00 91.31 98 TYR A N 1
ATOM 728 C CA . TYR A 1 98 ? -3.110 -1.678 -23.822 1.00 91.31 98 TYR A CA 1
ATOM 729 C C . TYR A 1 98 ? -4.213 -1.038 -22.968 1.00 91.31 98 TYR A C 1
ATOM 731 O O . TYR A 1 98 ? -4.760 -0.002 -23.355 1.00 91.31 98 TYR A O 1
ATOM 739 N N . PRO A 1 99 ? -4.583 -1.646 -21.824 1.00 91.50 99 PRO A N 1
ATOM 740 C CA . PRO A 1 99 ? -5.433 -0.971 -20.853 1.00 91.50 99 PRO A CA 1
ATOM 741 C C . PRO A 1 99 ? -4.742 0.283 -20.303 1.00 91.50 99 PRO A C 1
ATOM 743 O O . PRO A 1 99 ? -3.522 0.420 -20.364 1.00 91.50 99 PRO A O 1
ATOM 746 N N . GLN A 1 100 ? -5.536 1.171 -19.715 1.00 93.12 100 GLN A N 1
ATOM 747 C CA . GLN A 1 100 ? -5.016 2.287 -18.936 1.00 93.12 100 GLN A CA 1
ATOM 748 C C . GLN A 1 100 ? -4.372 1.796 -17.634 1.00 93.12 100 GLN A C 1
ATOM 750 O O . GLN A 1 100 ? -4.798 0.788 -17.060 1.00 93.12 100 GLN A O 1
ATOM 755 N N . PHE A 1 101 ? -3.370 2.529 -17.154 1.00 95.75 101 PHE A N 1
ATOM 756 C CA . PHE A 1 101 ? -2.637 2.220 -15.930 1.00 95.75 101 PHE A CA 1
ATOM 757 C C . PHE A 1 101 ? -2.740 3.347 -14.909 1.00 95.75 101 PHE A C 1
ATOM 759 O O . PHE A 1 101 ? -2.683 4.528 -15.250 1.00 95.75 101 PHE A O 1
ATOM 766 N N . ASP A 1 102 ? -2.832 2.964 -13.643 1.00 95.56 102 ASP A N 1
ATOM 767 C CA . ASP A 1 102 ? -2.645 3.874 -12.523 1.00 95.56 102 ASP A CA 1
ATOM 768 C C . ASP A 1 102 ? -1.171 3.834 -12.108 1.00 95.56 102 ASP A C 1
ATOM 770 O O . ASP A 1 102 ? -0.591 2.756 -11.938 1.00 95.56 102 ASP A O 1
ATOM 774 N N . LEU A 1 103 ? -0.556 5.008 -11.972 1.00 96.12 103 LEU A N 1
ATOM 775 C CA . LEU A 1 103 ? 0.870 5.156 -11.708 1.00 96.12 103 LEU A CA 1
ATOM 776 C C . LEU A 1 103 ? 1.118 5.754 -10.330 1.00 96.12 103 LEU A C 1
ATOM 778 O O . LEU A 1 103 ? 0.545 6.783 -9.962 1.00 96.12 103 LEU A O 1
ATOM 782 N N . THR A 1 104 ? 2.057 5.148 -9.613 1.00 94.50 104 THR A N 1
ATOM 783 C CA . THR A 1 104 ? 2.737 5.759 -8.471 1.00 94.50 104 THR A CA 1
ATOM 784 C C . THR A 1 104 ? 4.155 6.105 -8.889 1.00 94.50 104 THR A C 1
ATOM 786 O O . THR A 1 104 ? 4.883 5.241 -9.362 1.00 94.50 104 THR A O 1
ATOM 789 N N . ILE A 1 105 ? 4.556 7.360 -8.709 1.00 94.12 105 ILE A N 1
ATOM 790 C CA . ILE A 1 105 ? 5.880 7.834 -9.108 1.00 94.12 105 ILE A CA 1
ATOM 791 C C . ILE A 1 105 ? 6.573 8.404 -7.877 1.00 94.12 105 ILE A C 1
ATOM 793 O O . ILE A 1 105 ? 6.026 9.290 -7.228 1.00 94.12 105 ILE A O 1
ATOM 797 N N . HIS A 1 106 ? 7.763 7.924 -7.541 1.00 89.69 106 HIS A N 1
ATOM 798 C CA . HIS A 1 106 ? 8.549 8.490 -6.447 1.00 89.69 106 HIS A CA 1
ATOM 799 C C . HIS A 1 106 ? 9.980 8.781 -6.878 1.00 89.69 106 HIS A C 1
ATOM 801 O O . HIS A 1 106 ? 10.541 8.114 -7.751 1.00 89.69 106 HIS A O 1
ATOM 807 N N . GLU A 1 107 ? 10.554 9.809 -6.263 1.00 88.69 107 GLU A N 1
ATOM 808 C CA . GLU A 1 107 ? 11.965 10.136 -6.414 1.00 88.69 107 GLU A CA 1
ATOM 809 C C . GLU A 1 107 ? 12.821 9.101 -5.686 1.00 88.69 107 GLU A C 1
ATOM 811 O O . GLU A 1 107 ? 12.455 8.575 -4.635 1.00 88.69 107 GLU A O 1
ATOM 816 N N . ASN A 1 108 ? 13.972 8.811 -6.273 1.00 85.19 108 ASN A N 1
ATOM 817 C CA . ASN A 1 108 ? 15.017 7.980 -5.704 1.00 85.19 108 ASN A CA 1
ATOM 818 C C . ASN A 1 108 ? 16.357 8.709 -5.893 1.00 85.19 108 ASN A C 1
ATOM 820 O O . ASN A 1 108 ? 16.458 9.614 -6.720 1.00 85.19 108 ASN A O 1
ATOM 824 N N . GLU A 1 109 ? 17.413 8.309 -5.183 1.00 82.75 109 GLU A N 1
ATOM 825 C CA . GLU A 1 109 ? 18.714 9.002 -5.203 1.00 82.75 109 GLU A CA 1
ATOM 826 C C . GLU A 1 109 ? 19.291 9.195 -6.618 1.00 82.75 109 GLU A C 1
ATOM 828 O O . GLU A 1 109 ? 20.046 10.132 -6.867 1.00 82.75 109 GLU A O 1
ATOM 833 N N . THR A 1 110 ? 18.942 8.304 -7.550 1.00 84.19 110 THR A N 1
ATOM 834 C CA . THR A 1 110 ? 19.492 8.261 -8.914 1.00 84.19 110 THR A CA 1
ATOM 835 C C . THR A 1 110 ? 18.482 8.610 -10.013 1.00 84.19 110 THR A C 1
ATOM 837 O O . THR A 1 110 ? 18.838 8.583 -11.193 1.00 84.19 110 THR A O 1
ATOM 840 N N . GLY A 1 111 ? 17.242 8.962 -9.658 1.00 92.50 111 GLY A N 1
ATOM 841 C CA . GLY A 1 111 ? 16.191 9.289 -10.622 1.00 92.50 111 GLY A CA 1
ATOM 842 C C . GLY A 1 111 ? 14.790 9.018 -10.084 1.00 92.50 111 GLY A C 1
ATOM 843 O O . GLY A 1 111 ? 14.437 9.490 -9.007 1.00 92.50 111 GLY A O 1
ATOM 844 N N . TYR A 1 112 ? 13.984 8.266 -10.832 1.00 94.56 112 TYR A N 1
ATOM 845 C CA . TYR A 1 112 ? 12.573 8.040 -10.518 1.00 94.56 112 TYR A CA 1
ATOM 846 C C . TYR A 1 112 ? 12.207 6.563 -10.602 1.00 94.56 112 TYR A C 1
ATOM 848 O O . TYR A 1 112 ? 12.685 5.835 -11.473 1.00 94.56 112 TYR A O 1
ATOM 856 N N . VAL A 1 113 ? 11.307 6.134 -9.725 1.00 95.38 113 VAL A N 1
ATOM 857 C CA . VAL A 1 113 ? 10.678 4.813 -9.769 1.00 95.38 113 VAL A CA 1
ATOM 858 C C . VAL A 1 113 ? 9.207 4.998 -10.102 1.00 95.38 113 VAL A C 1
ATOM 860 O O . VAL A 1 113 ? 8.503 5.771 -9.452 1.00 95.38 113 VAL A O 1
ATOM 863 N N . ILE A 1 114 ? 8.758 4.286 -11.129 1.00 97.38 114 ILE A N 1
ATOM 864 C CA . ILE A 1 114 ? 7.393 4.307 -11.639 1.00 97.38 114 ILE A CA 1
ATOM 865 C C . ILE A 1 114 ? 6.800 2.925 -11.377 1.00 97.38 114 ILE A C 1
ATOM 867 O O . ILE A 1 114 ? 7.267 1.929 -11.929 1.00 97.38 114 ILE A O 1
ATOM 871 N N . GLU A 1 115 ? 5.786 2.864 -10.524 1.00 97.38 115 GLU A N 1
ATOM 872 C CA . GLU A 1 115 ? 5.007 1.663 -10.238 1.00 97.38 115 GLU A CA 1
ATOM 873 C C . GLU A 1 115 ? 3.708 1.708 -11.043 1.00 97.38 115 GLU A C 1
ATOM 875 O O . GLU A 1 115 ? 2.981 2.701 -11.002 1.00 97.38 115 GLU A O 1
ATOM 880 N N . LEU A 1 116 ? 3.426 0.630 -11.770 1.00 97.25 116 LEU A N 1
ATOM 881 C CA . LEU A 1 116 ? 2.301 0.491 -12.679 1.00 97.25 116 LEU A CA 1
ATOM 882 C C . LEU A 1 116 ? 1.304 -0.507 -12.105 1.00 97.25 116 LEU A C 1
ATOM 884 O O . LEU A 1 116 ? 1.635 -1.676 -11.901 1.00 97.25 116 LEU A O 1
ATOM 888 N N . GLU A 1 117 ? 0.062 -0.083 -11.929 1.00 95.81 117 GLU A N 1
ATOM 889 C CA . GLU A 1 117 ? -1.063 -0.973 -11.664 1.00 95.81 117 GLU A CA 1
ATOM 890 C C . GLU A 1 117 ? -2.044 -0.903 -12.827 1.00 95.81 117 GLU A C 1
ATOM 892 O O . GLU A 1 117 ? -2.342 0.175 -13.332 1.00 95.81 117 GLU A O 1
ATOM 897 N N . GLN A 1 118 ? -2.558 -2.054 -13.269 1.00 91.06 118 GLN A N 1
ATOM 898 C CA . GLN A 1 118 ? -3.648 -2.060 -14.246 1.00 91.06 118 GLN A CA 1
ATOM 899 C C . GLN A 1 118 ? -4.819 -1.255 -13.683 1.00 91.06 118 GLN A C 1
ATOM 901 O O . GLN A 1 118 ? -5.322 -1.584 -12.601 1.00 91.06 118 GLN A O 1
ATOM 906 N N . GLY A 1 119 ? -5.215 -0.217 -14.420 1.00 80.00 119 GLY A N 1
ATOM 907 C CA . GLY A 1 119 ? -6.254 0.710 -14.014 1.00 80.00 119 GLY A CA 1
ATOM 908 C C . GLY A 1 119 ? -7.576 -0.017 -13.820 1.00 80.00 119 GLY A C 1
ATOM 909 O O . GLY A 1 119 ? -7.976 -0.873 -14.615 1.00 80.00 119 GLY A O 1
ATOM 910 N N . GLU A 1 120 ? -8.271 0.317 -12.740 1.00 73.38 120 GLU A N 1
ATOM 911 C CA . GLU A 1 120 ? -9.644 -0.137 -12.555 1.00 73.38 120 GLU A CA 1
ATOM 912 C C . GLU A 1 120 ? -10.577 0.737 -13.395 1.00 73.38 120 GLU A C 1
ATOM 914 O O . GLU A 1 120 ? -10.353 1.940 -13.537 1.00 73.38 120 GLU A O 1
ATOM 919 N N . GLN A 1 121 ? -11.650 0.159 -13.949 1.00 65.12 121 GLN A N 1
ATOM 920 C CA . GLN A 1 121 ? -12.654 0.979 -14.627 1.00 65.12 121 GLN A CA 1
ATOM 921 C C . GLN A 1 121 ? -13.144 2.065 -13.668 1.00 65.12 121 GLN A C 1
ATOM 923 O O . GLN A 1 121 ? -13.693 1.758 -12.605 1.00 65.12 121 GLN A O 1
ATOM 928 N N . LEU A 1 122 ? -12.951 3.328 -14.055 1.00 60.62 122 LEU A N 1
ATOM 929 C CA . LEU A 1 122 ? -13.365 4.474 -13.259 1.00 60.62 122 LEU A CA 1
ATOM 930 C C . LEU A 1 122 ? -14.859 4.352 -12.946 1.00 60.62 122 LEU A C 1
ATOM 932 O O . LEU A 1 122 ? -15.725 4.457 -13.820 1.00 60.62 122 LEU A O 1
ATOM 936 N N . SER A 1 123 ? -15.172 4.106 -11.674 1.00 63.22 123 SER A N 1
ATOM 937 C CA . SER A 1 123 ? -16.556 4.120 -11.220 1.00 63.22 123 SER A CA 1
ATOM 938 C C . SER A 1 123 ? -17.107 5.538 -11.388 1.00 63.22 123 SER A C 1
ATOM 940 O O . SER A 1 123 ? -16.416 6.505 -11.076 1.00 63.22 123 SER A O 1
ATOM 942 N N . LYS A 1 124 ? -18.372 5.685 -11.800 1.00 64.88 124 LYS A N 1
ATOM 943 C CA . LYS A 1 124 ? -19.059 6.994 -11.887 1.00 64.88 124 LYS A CA 1
ATOM 944 C C . LYS A 1 124 ? -19.308 7.656 -10.517 1.00 64.88 124 LYS A C 1
ATOM 946 O O . LYS A 1 124 ? -20.151 8.541 -10.404 1.00 64.88 124 LYS A O 1
ATOM 951 N N . MET A 1 125 ? -18.671 7.167 -9.459 1.00 72.62 125 MET A N 1
ATOM 952 C CA . MET A 1 125 ? -18.911 7.596 -8.093 1.00 72.62 125 MET A CA 1
ATOM 953 C C . MET A 1 125 ? -18.164 8.901 -7.816 1.00 72.62 125 MET A C 1
ATOM 955 O O . MET A 1 125 ? -16.976 9.017 -8.111 1.00 72.62 125 MET A O 1
ATOM 959 N N . ASP A 1 126 ? -18.866 9.876 -7.241 1.00 85.38 126 ASP A N 1
ATOM 960 C CA . ASP A 1 126 ? -18.256 11.118 -6.765 1.00 85.38 126 ASP A CA 1
ATOM 961 C C . ASP A 1 126 ? -17.452 10.845 -5.487 1.00 85.38 126 ASP A C 1
ATOM 963 O O . ASP A 1 126 ? -18.014 10.686 -4.399 1.00 85.38 126 ASP A O 1
ATOM 967 N N . ASP A 1 127 ? -16.131 10.795 -5.632 1.00 88.38 127 ASP A N 1
ATOM 968 C CA . ASP A 1 127 ? -15.184 10.553 -4.545 1.00 88.38 127 ASP A CA 1
ATOM 969 C C . ASP A 1 127 ? -15.224 11.615 -3.459 1.00 88.38 127 ASP A C 1
ATOM 971 O O . ASP A 1 127 ? -15.167 11.302 -2.268 1.00 88.38 127 ASP A O 1
ATOM 975 N N . ILE A 1 128 ? -15.378 12.878 -3.854 1.00 89.31 128 ILE A N 1
ATOM 976 C CA . ILE A 1 128 ? -15.436 13.991 -2.911 1.00 89.31 128 ILE A CA 1
ATOM 977 C C . ILE A 1 128 ? -16.746 13.912 -2.125 1.00 89.31 128 ILE A C 1
ATOM 979 O O . ILE A 1 128 ? -16.753 14.079 -0.902 1.00 89.31 128 ILE A O 1
ATOM 983 N N . GLY A 1 129 ? -17.860 13.637 -2.807 1.00 91.88 129 GLY A N 1
ATOM 984 C CA . GLY A 1 129 ? -19.160 13.407 -2.181 1.00 91.88 129 GLY A CA 1
ATOM 985 C C . GLY A 1 129 ? -19.141 12.233 -1.200 1.00 91.88 129 GLY A C 1
ATOM 986 O O . GLY A 1 129 ? -19.611 12.365 -0.066 1.00 91.88 129 GLY A O 1
ATOM 987 N N . LEU A 1 130 ? -18.535 11.112 -1.598 1.00 91.19 130 LEU A N 1
ATOM 988 C CA . LEU A 1 130 ? -18.341 9.937 -0.750 1.00 91.19 130 LEU A CA 1
ATOM 989 C C . LEU A 1 130 ? -17.527 10.283 0.501 1.00 91.19 130 LEU A C 1
ATOM 991 O O . LEU A 1 130 ? -18.003 10.058 1.616 1.00 91.19 130 LEU A O 1
ATOM 995 N N . LEU A 1 131 ? -16.350 10.890 0.335 1.00 93.06 131 LEU A N 1
ATOM 996 C CA . LEU A 1 131 ? -15.466 11.264 1.437 1.00 93.06 131 LEU A CA 1
ATOM 997 C C . LEU A 1 131 ? -16.147 12.225 2.419 1.00 93.06 131 LEU A C 1
ATOM 999 O O . LEU A 1 131 ? -16.095 12.017 3.634 1.00 93.06 131 LEU A O 1
ATOM 1003 N N . ARG A 1 132 ? -16.857 13.240 1.907 1.00 92.75 132 ARG A N 1
ATOM 1004 C CA . ARG A 1 132 ? -17.669 14.155 2.727 1.00 92.75 132 ARG A CA 1
ATOM 1005 C C . ARG A 1 132 ? -18.717 13.399 3.537 1.00 92.75 132 ARG A C 1
ATOM 1007 O O . ARG A 1 132 ? -18.878 13.675 4.725 1.00 92.75 132 ARG A O 1
ATOM 1014 N N . GLY A 1 133 ? -19.404 12.437 2.921 1.00 93.62 133 GLY A N 1
ATOM 1015 C CA . GLY A 1 133 ? -20.395 11.598 3.593 1.00 93.62 133 GLY A CA 1
ATOM 1016 C C . GLY A 1 133 ? -19.794 10.739 4.709 1.00 93.62 133 GLY A C 1
ATOM 1017 O O . GLY A 1 133 ? -20.368 10.656 5.796 1.00 93.62 133 GLY A O 1
ATOM 1018 N N . LEU A 1 134 ? -18.626 10.133 4.478 1.00 93.56 134 LEU A N 1
ATOM 1019 C CA . LEU A 1 134 ? -17.917 9.347 5.493 1.00 93.56 134 LEU A CA 1
ATOM 1020 C C . LEU A 1 134 ? -17.461 10.224 6.665 1.00 93.56 134 LEU A C 1
ATOM 1022 O O . LEU A 1 134 ? -17.736 9.899 7.821 1.00 93.56 134 LEU A O 1
ATOM 1026 N N . MET A 1 135 ? -16.852 11.376 6.379 1.00 94.44 135 MET A N 1
ATOM 1027 C CA . MET A 1 135 ? -16.410 12.315 7.413 1.00 94.44 135 MET A CA 1
ATOM 1028 C C . MET A 1 135 ? -17.571 12.916 8.207 1.00 94.44 135 MET A C 1
ATOM 1030 O O . MET A 1 135 ? -17.442 13.123 9.413 1.00 94.44 135 MET A O 1
ATOM 1034 N N . ALA A 1 136 ? -18.722 13.160 7.576 1.00 93.25 136 ALA A N 1
ATOM 1035 C CA . ALA A 1 136 ? -19.916 13.619 8.282 1.00 93.25 136 ALA A CA 1
ATOM 1036 C C . ALA A 1 136 ? -20.380 12.601 9.336 1.00 93.25 136 ALA A C 1
ATOM 1038 O O . ALA A 1 136 ? -20.763 12.998 10.434 1.00 93.25 136 ALA A O 1
ATOM 1039 N N . ARG A 1 137 ? -20.291 11.294 9.049 1.00 90.25 137 ARG A N 1
ATOM 1040 C CA . ARG A 1 137 ? -20.612 10.243 10.030 1.00 90.25 137 ARG A CA 1
ATOM 1041 C C . ARG A 1 137 ? -19.640 10.267 11.203 1.00 90.25 137 ARG A C 1
ATOM 1043 O O . ARG A 1 137 ? -20.091 10.261 12.349 1.00 90.25 137 ARG A O 1
ATOM 1050 N N . VAL A 1 138 ? -18.336 10.319 10.920 1.00 91.94 138 VAL A N 1
ATOM 1051 C CA . VAL A 1 138 ? -17.277 10.385 11.942 1.00 91.94 138 VAL A CA 1
ATOM 1052 C C . VAL A 1 138 ? -17.502 11.577 12.874 1.00 91.94 138 VAL A C 1
ATOM 1054 O O . VAL A 1 138 ? -17.521 11.402 14.085 1.00 91.94 138 VAL A O 1
ATOM 1057 N N . LYS A 1 139 ? -17.795 12.762 12.326 1.00 89.81 139 LYS A N 1
ATOM 1058 C CA . LYS A 1 139 ? -18.044 13.989 13.105 1.00 89.81 139 LYS A CA 1
ATOM 1059 C C . LYS A 1 139 ? -19.316 13.970 13.957 1.00 89.81 139 LYS A C 1
ATOM 1061 O O . LYS A 1 139 ? -19.449 14.789 14.855 1.00 89.81 139 LYS A O 1
ATOM 1066 N N . GLN A 1 140 ? -20.261 13.075 13.675 1.00 89.56 140 GLN A N 1
ATOM 1067 C CA . GLN A 1 140 ? -21.457 12.879 14.504 1.00 89.56 140 GLN A CA 1
ATOM 1068 C C . GLN A 1 140 ? -21.204 11.952 15.701 1.00 89.56 140 GLN A C 1
ATOM 1070 O O . GLN A 1 140 ? -22.134 11.681 16.454 1.00 89.56 140 GLN A O 1
ATOM 1075 N N . ALA A 1 141 ? -20.008 11.370 15.830 1.00 89.62 141 ALA A N 1
ATOM 1076 C CA . ALA A 1 141 ? -19.676 10.540 16.978 1.00 89.62 141 ALA A CA 1
ATOM 1077 C C . ALA A 1 141 ? -19.655 11.369 18.266 1.00 89.62 141 ALA A C 1
ATOM 1079 O O . ALA A 1 141 ? -19.139 12.484 18.287 1.00 89.62 141 ALA A O 1
ATOM 1080 N N . SER A 1 142 ? -20.220 10.805 19.331 1.00 85.12 142 SER A N 1
ATOM 1081 C CA . SER A 1 142 ? -20.272 11.436 20.651 1.00 85.12 142 SER A CA 1
ATOM 1082 C C . SER A 1 142 ? -19.131 10.981 21.558 1.00 85.12 142 SER A C 1
ATOM 1084 O O . SER A 1 142 ? -18.850 11.649 22.550 1.00 85.12 142 SER A O 1
ATOM 1086 N N . THR A 1 143 ? -18.478 9.856 21.241 1.00 87.25 143 THR A N 1
ATOM 1087 C CA . THR A 1 143 ? -17.368 9.315 22.037 1.00 87.25 143 THR A CA 1
ATOM 1088 C C . THR A 1 143 ? -16.177 8.897 21.169 1.00 87.25 143 THR A C 1
ATOM 1090 O O . THR A 1 143 ? -16.346 8.603 19.981 1.00 87.25 143 THR A O 1
ATOM 1093 N N . PRO A 1 144 ? -14.969 8.815 21.755 1.00 86.38 144 PRO A N 1
ATOM 1094 C CA . PRO A 1 144 ? -13.763 8.311 21.093 1.00 86.38 144 PRO A CA 1
ATOM 1095 C C . PRO A 1 144 ? -13.927 6.949 20.418 1.00 86.38 144 PRO A C 1
ATOM 1097 O O . PRO A 1 144 ? -13.462 6.730 19.297 1.00 86.38 144 PRO A O 1
ATOM 1100 N N . GLU A 1 145 ? -14.600 6.033 21.105 1.00 89.38 145 GLU A N 1
ATOM 1101 C CA . GLU A 1 145 ? -14.861 4.672 20.651 1.00 89.38 145 GLU A CA 1
ATOM 1102 C C . GLU A 1 145 ? -15.811 4.680 19.455 1.00 89.38 145 GLU A C 1
ATOM 1104 O O . GLU A 1 145 ? -15.591 3.954 18.485 1.00 89.38 145 GLU A O 1
ATOM 1109 N N . GLU A 1 146 ? -16.833 5.540 19.487 1.00 92.94 146 GLU A N 1
ATOM 1110 C CA . GLU A 1 146 ? -17.773 5.697 18.381 1.00 92.94 146 GLU A CA 1
ATOM 1111 C C . GLU A 1 146 ? -17.084 6.289 17.140 1.00 92.94 146 GLU A C 1
ATOM 1113 O O . GLU A 1 146 ? -17.326 5.828 16.022 1.00 92.94 146 GLU A O 1
ATOM 1118 N N . THR A 1 147 ? -16.174 7.253 17.316 1.00 93.81 147 THR A N 1
ATOM 1119 C CA . THR A 1 147 ? -15.362 7.812 16.222 1.00 93.81 147 THR A CA 1
ATOM 1120 C C . THR A 1 147 ? -14.540 6.709 15.548 1.00 93.81 147 THR A C 1
ATOM 1122 O O . THR A 1 147 ? -14.566 6.573 14.321 1.00 93.81 147 THR A O 1
ATOM 1125 N N . ALA A 1 148 ? -13.858 5.875 16.341 1.00 95.81 148 ALA A N 1
ATOM 1126 C CA . ALA A 1 148 ? -13.055 4.763 15.838 1.00 95.81 148 ALA A CA 1
ATOM 1127 C C . ALA A 1 148 ? -13.907 3.658 15.175 1.00 95.81 148 ALA A C 1
ATOM 1129 O O . ALA A 1 148 ? -13.527 3.142 14.125 1.00 95.81 148 ALA A O 1
ATOM 1130 N N . ASP A 1 149 ? -15.073 3.311 15.734 1.00 96.44 149 ASP A N 1
ATOM 1131 C CA . ASP A 1 149 ? -16.014 2.339 15.146 1.00 96.44 149 ASP A CA 1
ATOM 1132 C C . ASP A 1 149 ? -16.577 2.810 13.802 1.00 96.44 149 ASP A C 1
ATOM 1134 O O . ASP A 1 149 ? -16.571 2.053 12.825 1.00 96.44 149 ASP A O 1
ATOM 1138 N N . LYS A 1 150 ? -16.971 4.082 13.693 1.00 96.12 150 LYS A N 1
ATOM 1139 C CA . LYS A 1 150 ? -17.433 4.651 12.420 1.00 96.12 150 LYS A CA 1
ATOM 1140 C C . LYS A 1 150 ? -16.338 4.648 11.357 1.00 96.12 150 LYS A C 1
ATOM 1142 O O . LYS A 1 150 ? -16.635 4.351 10.194 1.00 96.12 150 LYS A O 1
ATOM 1147 N N . ALA A 1 151 ? -15.090 4.925 11.736 1.00 96.81 151 ALA A N 1
ATOM 1148 C CA . ALA A 1 151 ? -13.951 4.831 10.829 1.00 96.81 151 ALA A CA 1
ATOM 1149 C C . ALA A 1 151 ? -13.708 3.383 10.373 1.00 96.81 151 ALA A C 1
ATOM 1151 O O . ALA A 1 151 ? -13.686 3.122 9.168 1.00 96.81 151 ALA A O 1
ATOM 1152 N N . ALA A 1 152 ? -13.641 2.426 11.306 1.00 97.94 152 ALA A N 1
ATOM 1153 C CA . ALA A 1 152 ? -13.435 1.010 10.998 1.00 97.94 152 ALA A CA 1
ATOM 1154 C C . ALA A 1 152 ? -14.500 0.470 10.027 1.00 97.94 152 ALA A C 1
ATOM 1156 O O . ALA A 1 152 ? -14.180 -0.187 9.034 1.00 97.94 152 ALA A O 1
ATOM 1157 N N . ARG A 1 153 ? -15.778 0.793 10.267 1.00 97.38 153 ARG A N 1
ATOM 1158 C CA . ARG A 1 153 ? -16.891 0.392 9.390 1.00 97.38 153 ARG A CA 1
ATOM 1159 C C . ARG A 1 153 ? -16.815 1.032 8.010 1.00 97.38 153 ARG A C 1
ATOM 1161 O O . ARG A 1 153 ? -17.096 0.353 7.025 1.00 97.38 153 ARG A O 1
ATOM 1168 N N . SER A 1 154 ? -16.448 2.311 7.939 1.00 96.44 154 SER A N 1
ATOM 1169 C CA . SER A 1 154 ? -16.325 3.046 6.676 1.00 96.44 154 SER A CA 1
ATOM 1170 C C . SER A 1 154 ? -15.214 2.460 5.811 1.00 96.44 154 SER A C 1
ATOM 1172 O O . SER A 1 154 ? -15.458 2.112 4.659 1.00 96.44 154 SER A O 1
ATOM 1174 N N . ILE A 1 155 ? -14.031 2.240 6.388 1.00 97.50 155 ILE A N 1
ATOM 1175 C CA . ILE A 1 155 ? -12.891 1.638 5.686 1.00 97.50 155 ILE A CA 1
ATOM 1176 C C . ILE A 1 155 ? -13.223 0.208 5.256 1.00 97.50 155 ILE A C 1
ATOM 1178 O O . ILE A 1 155 ? -12.944 -0.173 4.121 1.00 97.50 155 ILE A O 1
ATOM 1182 N N . ARG A 1 156 ? -13.894 -0.582 6.102 1.00 97.69 156 ARG A N 1
ATOM 1183 C CA . ARG A 1 156 ? -14.343 -1.927 5.720 1.00 97.69 156 ARG A CA 1
ATOM 1184 C C . ARG A 1 156 ? -15.317 -1.900 4.539 1.00 97.69 156 ARG A C 1
ATOM 1186 O O . ARG A 1 156 ? -15.212 -2.738 3.651 1.00 97.69 156 ARG A O 1
ATOM 1193 N N . ALA A 1 157 ? -16.256 -0.953 4.526 1.00 95.00 157 ALA A N 1
ATOM 1194 C CA . ALA A 1 157 ? -17.219 -0.805 3.437 1.00 95.00 157 ALA A CA 1
ATOM 1195 C C . ALA A 1 157 ? -16.558 -0.375 2.118 1.00 95.00 157 ALA A C 1
ATOM 1197 O O . ALA A 1 157 ? -16.985 -0.830 1.063 1.00 95.00 157 ALA A O 1
ATOM 1198 N N . LEU A 1 158 ? -15.519 0.464 2.182 1.00 93.69 158 LEU A N 1
ATOM 1199 C CA . LEU A 1 158 ? -14.747 0.884 1.010 1.00 93.69 158 LEU A CA 1
ATOM 1200 C C . LEU A 1 158 ? -13.870 -0.239 0.455 1.00 93.69 158 LEU A C 1
ATOM 1202 O O . LEU A 1 158 ? -13.790 -0.430 -0.752 1.00 93.69 158 LEU A O 1
ATOM 1206 N N . THR A 1 159 ? -13.187 -0.959 1.341 1.00 95.56 159 THR A N 1
ATOM 1207 C CA . THR A 1 159 ? -12.099 -1.867 0.956 1.00 95.56 159 THR A CA 1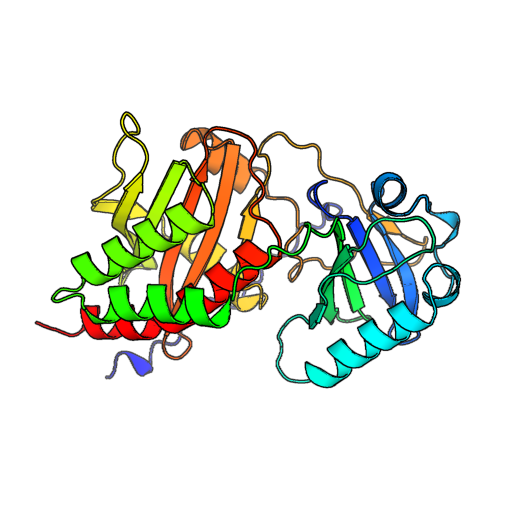
ATOM 1208 C C . THR A 1 159 ? -12.541 -3.315 0.779 1.00 95.56 159 THR A C 1
ATOM 1210 O O . THR A 1 159 ? -11.843 -4.088 0.132 1.00 95.56 159 THR A O 1
ATOM 1213 N N . GLY A 1 160 ? -13.667 -3.714 1.376 1.00 96.19 160 GLY A N 1
ATOM 1214 C CA . GLY A 1 160 ? -14.161 -5.091 1.333 1.00 96.19 160 GLY A CA 1
ATOM 1215 C C . GLY A 1 160 ? -13.391 -6.082 2.214 1.00 96.19 160 GLY A C 1
ATOM 1216 O O . GLY A 1 160 ? -13.684 -7.276 2.172 1.00 96.19 160 GLY A O 1
ATOM 1217 N N . PHE A 1 161 ? -12.440 -5.623 3.036 1.00 98.12 161 PHE A N 1
ATOM 1218 C CA . PHE A 1 161 ? -11.689 -6.503 3.933 1.00 98.12 161 PHE A CA 1
ATOM 1219 C C . PHE A 1 161 ? -12.599 -7.203 4.954 1.00 98.12 161 PHE A C 1
ATOM 1221 O O . PHE A 1 161 ? -13.640 -6.691 5.380 1.00 98.12 161 PHE A O 1
ATOM 1228 N N . ASP A 1 162 ? -12.189 -8.393 5.398 1.00 97.75 162 ASP A N 1
ATOM 1229 C CA . ASP A 1 162 ? -13.006 -9.174 6.331 1.00 97.75 162 ASP A CA 1
ATOM 1230 C C . ASP A 1 162 ? -13.032 -8.536 7.715 1.00 97.75 162 ASP A C 1
ATOM 1232 O O . ASP A 1 162 ? -14.058 -8.587 8.397 1.00 97.75 162 ASP A O 1
ATOM 1236 N N . ARG A 1 163 ? -11.910 -7.926 8.106 1.00 97.62 163 ARG A N 1
ATOM 1237 C CA . ARG A 1 163 ? -11.683 -7.243 9.376 1.00 97.62 163 ARG A CA 1
ATOM 1238 C C . ARG A 1 163 ? -10.918 -5.945 9.136 1.00 97.62 163 ARG A C 1
ATOM 1240 O O . ARG A 1 163 ? -9.915 -5.955 8.432 1.00 97.62 163 ARG A O 1
ATOM 1247 N N . VAL A 1 164 ? -11.359 -4.873 9.784 1.00 98.25 164 VAL A N 1
ATOM 1248 C CA . VAL A 1 164 ? -10.652 -3.597 9.914 1.00 98.25 164 VAL A CA 1
ATOM 1249 C C . VAL A 1 164 ? -10.580 -3.249 11.393 1.00 98.25 164 VAL A C 1
ATOM 1251 O O . VAL A 1 164 ? -11.610 -3.146 12.059 1.00 98.25 164 VAL A O 1
ATOM 1254 N N . SER A 1 165 ? -9.368 -3.079 11.899 1.00 97.50 165 SER A N 1
ATOM 1255 C CA . SER A 1 165 ? -9.074 -2.743 13.287 1.00 97.50 165 SER A CA 1
ATOM 1256 C C . SER A 1 165 ? -8.489 -1.337 13.357 1.00 97.50 165 SER A C 1
ATOM 1258 O O . SER A 1 165 ? -7.553 -1.022 12.624 1.00 97.50 165 SER A O 1
ATOM 1260 N N . VAL A 1 166 ? -9.027 -0.503 14.246 1.00 97.50 166 VAL A N 1
ATOM 1261 C CA . VAL A 1 166 ? -8.438 0.793 14.600 1.00 97.50 166 VAL A CA 1
ATOM 1262 C C . VAL A 1 166 ? -7.705 0.625 15.917 1.00 97.50 166 VAL A C 1
ATOM 1264 O O . VAL A 1 166 ? -8.263 0.140 16.907 1.00 97.50 166 VAL A O 1
ATOM 1267 N N . CYS A 1 167 ? -6.444 1.023 15.914 1.00 95.25 167 CYS A N 1
ATOM 1268 C CA . CYS A 1 167 ? -5.517 0.789 17.001 1.00 95.25 167 CYS A CA 1
ATOM 1269 C C . CYS A 1 167 ? -4.956 2.123 17.473 1.00 95.25 167 CYS A C 1
ATOM 1271 O O . CYS A 1 167 ? -4.631 2.978 16.654 1.00 95.25 167 CYS A O 1
ATOM 1273 N N . ARG A 1 168 ? -4.833 2.297 18.786 1.00 94.00 168 ARG A N 1
ATOM 1274 C CA . ARG A 1 168 ? -4.179 3.459 19.392 1.00 94.00 168 ARG A CA 1
ATOM 1275 C C . ARG A 1 168 ? -2.773 3.074 19.826 1.00 94.00 168 ARG A C 1
ATOM 1277 O O . ARG A 1 168 ? -2.617 2.012 20.423 1.00 94.00 168 ARG A O 1
ATOM 1284 N N . VAL A 1 169 ? -1.791 3.922 19.539 1.00 92.50 169 VAL A N 1
ATOM 1285 C CA . VAL A 1 169 ? -0.433 3.776 20.081 1.00 92.50 169 VAL A CA 1
ATOM 1286 C C . VAL A 1 169 ? -0.428 4.261 21.532 1.00 92.50 169 VAL A C 1
ATOM 1288 O O . VAL A 1 169 ? -1.049 5.273 21.857 1.00 92.50 169 VAL A O 1
ATOM 1291 N N . LEU A 1 170 ? 0.201 3.488 22.410 1.00 89.62 170 LEU A N 1
ATOM 1292 C CA . LEU A 1 170 ? 0.344 3.747 23.839 1.00 89.62 170 LEU A CA 1
ATOM 1293 C C . LEU A 1 170 ? 1.702 4.400 24.134 1.00 89.62 170 LEU A C 1
ATOM 1295 O O . LEU A 1 170 ? 2.597 4.411 23.292 1.00 89.62 170 LEU A O 1
ATOM 1299 N N . ASP A 1 171 ? 1.868 4.904 25.358 1.00 84.75 171 ASP A N 1
ATOM 1300 C CA . ASP A 1 171 ? 3.094 5.590 25.799 1.00 84.75 171 ASP A CA 1
ATOM 1301 C C . ASP A 1 171 ? 4.352 4.704 25.776 1.00 84.75 171 ASP A C 1
ATOM 1303 O O . ASP A 1 171 ? 5.465 5.221 25.732 1.00 84.75 171 ASP A O 1
ATOM 1307 N N . ASP A 1 172 ? 4.187 3.381 25.824 1.00 84.19 172 ASP A N 1
ATOM 1308 C CA . ASP A 1 172 ? 5.267 2.393 25.740 1.00 84.19 172 ASP A CA 1
ATOM 1309 C C . ASP A 1 172 ? 5.437 1.810 24.328 1.00 84.19 172 ASP A C 1
ATOM 1311 O O . ASP A 1 172 ? 5.971 0.713 24.165 1.00 84.19 172 ASP A O 1
ATOM 1315 N N . GLU A 1 173 ? 4.947 2.534 23.318 1.00 82.44 173 GLU A N 1
ATOM 1316 C CA . GLU A 1 173 ? 5.054 2.221 21.888 1.00 82.44 173 GLU A CA 1
ATOM 1317 C C . GLU A 1 173 ? 4.327 0.936 21.456 1.00 82.44 173 GLU A C 1
ATOM 1319 O O . GLU A 1 173 ? 4.348 0.570 20.281 1.00 82.44 173 GLU A O 1
ATOM 1324 N N . ARG A 1 174 ? 3.600 0.269 22.362 1.00 90.56 174 ARG A N 1
ATOM 1325 C CA . ARG A 1 174 ? 2.656 -0.794 22.000 1.00 90.56 174 ARG A CA 1
ATOM 1326 C C . ARG A 1 174 ? 1.382 -0.195 21.419 1.00 90.56 174 ARG A C 1
ATOM 1328 O O . ARG A 1 174 ? 1.003 0.934 21.713 1.00 90.56 174 ARG A O 1
ATOM 1335 N N . GLY A 1 175 ? 0.669 -0.970 20.612 1.00 90.44 175 GLY A N 1
ATOM 1336 C CA . GLY A 1 175 ? -0.675 -0.609 20.169 1.00 90.44 175 GLY A CA 1
ATOM 1337 C C . GLY A 1 175 ? -1.749 -1.293 21.010 1.00 90.44 175 GLY A C 1
ATOM 1338 O O . GLY A 1 175 ? -1.528 -2.364 21.568 1.00 90.44 175 GLY A O 1
ATOM 1339 N N . LYS A 1 176 ? -2.954 -0.729 21.050 1.00 94.75 176 LYS A N 1
ATOM 1340 C CA . LYS A 1 176 ? -4.156 -1.410 21.547 1.00 94.75 176 LYS A CA 1
ATOM 1341 C C . LYS A 1 176 ? -5.285 -1.275 20.543 1.00 94.75 176 LYS A C 1
ATOM 1343 O O . LYS A 1 176 ? -5.571 -0.169 20.085 1.00 94.75 176 LYS A O 1
ATOM 1348 N N . VAL A 1 177 ? -5.951 -2.380 20.223 1.00 96.31 177 VAL A N 1
ATOM 1349 C CA . VAL A 1 177 ? -7.136 -2.367 19.358 1.00 96.31 177 VAL A CA 1
ATOM 1350 C C . VAL A 1 177 ? -8.286 -1.713 20.121 1.00 96.31 177 VAL A C 1
ATOM 1352 O O . VAL A 1 177 ? -8.827 -2.298 21.062 1.00 96.31 177 VAL A O 1
ATOM 1355 N N . VAL A 1 178 ? -8.649 -0.492 19.727 1.00 96.38 178 VAL A N 1
ATOM 1356 C CA . VAL A 1 178 ? -9.723 0.298 20.354 1.00 96.38 178 VAL A CA 1
ATOM 1357 C C . VAL A 1 178 ? -11.056 0.142 19.631 1.00 96.38 178 VAL A C 1
ATOM 1359 O O . VAL A 1 178 ? -12.102 0.389 20.221 1.00 96.38 178 VAL A O 1
ATOM 1362 N N . SER A 1 179 ? -11.032 -0.293 18.370 1.00 97.19 179 SER A N 1
ATOM 1363 C CA . SER A 1 179 ? -12.237 -0.604 17.610 1.00 97.19 179 SER A CA 1
ATOM 1364 C C . SER A 1 179 ? -11.981 -1.655 16.535 1.00 97.19 179 SER A C 1
ATOM 1366 O O . SER A 1 179 ? -10.857 -1.819 16.056 1.00 97.19 179 SER A O 1
ATOM 1368 N N . GLU A 1 180 ? -13.030 -2.380 16.152 1.00 96.75 180 GLU A N 1
ATOM 1369 C CA . GLU A 1 180 ? -12.974 -3.420 15.133 1.00 96.75 180 GLU A CA 1
ATOM 1370 C C . GLU A 1 180 ? -14.310 -3.537 14.383 1.00 96.75 180 GLU A C 1
ATOM 1372 O O . GLU A 1 180 ? -15.361 -3.766 14.979 1.00 96.75 180 GLU A O 1
ATOM 1377 N N . ALA A 1 181 ? -14.257 -3.468 13.053 1.00 97.88 181 ALA A N 1
ATOM 1378 C CA . ALA A 1 181 ? -15.344 -3.862 12.166 1.00 97.88 181 ALA A CA 1
ATOM 1379 C C . ALA A 1 181 ? -14.963 -5.172 11.470 1.00 97.88 181 ALA A C 1
ATOM 1381 O O . ALA A 1 181 ? -13.955 -5.229 10.771 1.00 97.88 181 ALA A O 1
ATOM 1382 N N . ARG A 1 182 ? -15.762 -6.233 11.627 1.00 97.19 182 ARG A N 1
ATOM 1383 C CA . ARG A 1 182 ? -15.450 -7.556 11.062 1.00 97.19 182 ARG A CA 1
ATOM 1384 C C . ARG A 1 182 ? -16.678 -8.331 10.599 1.00 97.19 182 ARG A C 1
ATOM 1386 O O . ARG A 1 182 ? -17.796 -8.046 11.024 1.00 97.19 182 ARG A O 1
ATOM 1393 N N . LEU A 1 183 ? -16.460 -9.350 9.770 1.00 96.44 183 LEU A N 1
ATOM 1394 C CA . LEU A 1 183 ? -17.487 -10.341 9.453 1.00 96.44 183 LEU A CA 1
ATOM 1395 C C . LEU A 1 183 ? -17.929 -11.141 10.698 1.00 96.44 183 LEU A C 1
ATOM 1397 O O . LEU A 1 183 ? -17.140 -11.354 11.634 1.00 96.44 183 LEU A O 1
ATOM 1401 N N . PRO A 1 184 ? -19.180 -11.643 10.701 1.00 93.62 184 PRO A N 1
ATOM 1402 C CA . PRO A 1 184 ? -19.622 -12.653 11.657 1.00 93.62 184 PRO A CA 1
ATOM 1403 C C . PRO A 1 184 ? -18.710 -13.889 11.632 1.00 93.62 184 PRO A C 1
ATOM 1405 O O . PRO A 1 184 ? -18.191 -14.268 10.587 1.00 93.62 184 PRO A O 1
ATOM 1408 N N . GLY A 1 185 ? -18.508 -14.525 12.788 1.00 89.94 185 GLY A N 1
ATOM 1409 C CA . GLY A 1 185 ? -17.704 -15.751 12.912 1.00 89.94 185 GLY A CA 1
ATOM 1410 C C . GLY A 1 185 ? -16.186 -15.553 13.036 1.00 89.94 185 GLY A C 1
ATOM 1411 O O . GLY A 1 185 ? -15.494 -16.475 13.455 1.00 89.94 185 GLY A O 1
ATOM 1412 N N . ILE A 1 186 ? -15.656 -14.359 12.760 1.00 92.00 186 ILE A N 1
ATOM 1413 C CA . ILE A 1 186 ? -14.237 -14.042 12.989 1.00 92.00 186 ILE A CA 1
ATOM 1414 C C . ILE A 1 186 ? -14.002 -13.730 14.474 1.00 92.00 186 ILE A C 1
ATOM 1416 O O . ILE A 1 186 ? -14.776 -12.994 15.083 1.00 92.00 186 ILE A O 1
ATOM 1420 N N . ARG A 1 187 ? -12.932 -14.265 15.075 1.00 91.00 187 ARG A N 1
ATOM 1421 C CA . ARG A 1 187 ? -12.560 -13.947 16.465 1.00 91.00 187 ARG A CA 1
ATOM 1422 C C . ARG A 1 187 ? -12.285 -12.446 16.617 1.00 91.00 187 ARG A C 1
ATOM 1424 O O . ARG A 1 187 ? -11.568 -11.874 15.803 1.00 91.00 187 ARG A O 1
ATOM 1431 N N . THR A 1 188 ? -12.825 -11.849 17.680 1.00 94.00 188 THR A N 1
ATOM 1432 C CA . THR A 1 188 ? -12.579 -10.439 18.011 1.00 94.00 188 THR A CA 1
ATOM 1433 C C . THR A 1 188 ? -11.136 -10.207 18.451 1.00 94.00 188 THR A C 1
ATOM 1435 O O . THR A 1 188 ? -10.593 -11.002 19.226 1.00 94.00 188 THR A O 1
ATOM 1438 N N . LEU A 1 189 ? -10.539 -9.117 17.969 1.00 93.12 189 LEU A N 1
ATOM 1439 C CA . LEU A 1 189 ? -9.270 -8.582 18.471 1.00 93.12 189 LEU A CA 1
ATOM 1440 C C . LEU A 1 189 ? -9.464 -7.344 19.355 1.00 93.12 189 LEU A C 1
ATOM 1442 O O . LEU A 1 189 ? -8.479 -6.788 19.828 1.00 93.12 189 LEU A O 1
ATOM 1446 N N . LEU A 1 190 ? -10.705 -6.900 19.583 1.00 95.38 190 LEU A N 1
ATOM 1447 C CA . LEU A 1 190 ? -10.990 -5.728 20.410 1.00 95.38 190 LEU A CA 1
ATOM 1448 C C . LEU A 1 190 ? -10.361 -5.864 21.805 1.00 95.38 190 LEU A C 1
ATOM 1450 O O . LEU A 1 190 ? -10.607 -6.842 22.509 1.00 95.38 190 LEU A O 1
ATOM 1454 N N . GLY A 1 191 ? -9.575 -4.864 22.203 1.00 94.00 191 GLY A N 1
ATOM 1455 C CA . GLY A 1 191 ? -8.863 -4.833 23.477 1.00 94.00 191 GLY A CA 1
ATOM 1456 C C . GLY A 1 191 ? -7.509 -5.547 23.481 1.00 94.00 191 GLY A C 1
ATOM 1457 O O . GLY A 1 191 ? -6.760 -5.348 24.437 1.00 94.00 191 GLY A O 1
ATOM 1458 N N . ASN A 1 192 ? -7.168 -6.316 22.440 1.00 93.50 192 ASN A N 1
ATOM 1459 C CA . ASN A 1 192 ? -5.853 -6.940 22.322 1.00 93.50 192 ASN A CA 1
ATOM 1460 C C . ASN A 1 192 ? -4.763 -5.890 22.089 1.00 93.50 192 ASN A C 1
ATOM 1462 O O . ASN A 1 192 ? -4.987 -4.847 21.466 1.00 93.50 192 ASN A O 1
ATOM 1466 N N . GLU A 1 193 ? -3.563 -6.216 22.551 1.00 91.69 193 GLU A N 1
ATOM 1467 C CA . GLU A 1 193 ? -2.368 -5.424 22.301 1.00 91.69 193 GLU A CA 1
ATOM 1468 C C . GLU A 1 193 ? -1.724 -5.789 20.959 1.00 91.69 193 GLU A C 1
ATOM 1470 O O . GLU A 1 193 ? -1.821 -6.920 20.476 1.00 91.69 193 GLU A O 1
ATOM 1475 N N . ILE A 1 194 ? -1.053 -4.805 20.374 1.00 86.06 194 ILE A N 1
ATOM 1476 C CA . ILE A 1 194 ? -0.201 -4.916 19.197 1.00 86.06 194 ILE A CA 1
ATOM 1477 C C . ILE A 1 194 ? 1.230 -4.687 19.662 1.00 86.06 194 ILE A C 1
ATOM 1479 O O . ILE A 1 194 ? 1.508 -3.733 20.389 1.00 86.06 194 ILE A O 1
ATOM 1483 N N . ALA A 1 195 ? 2.121 -5.579 19.244 1.00 85.31 195 ALA A N 1
ATOM 1484 C CA . ALA A 1 195 ? 3.518 -5.553 19.640 1.00 85.31 195 ALA A CA 1
ATOM 1485 C C . ALA A 1 195 ? 4.210 -4.254 19.187 1.00 85.31 195 ALA A C 1
ATOM 1487 O O . ALA A 1 195 ? 3.920 -3.743 18.100 1.00 85.31 195 ALA A O 1
ATOM 1488 N N . ALA A 1 196 ? 5.125 -3.737 20.010 1.00 86.19 196 ALA A N 1
ATOM 1489 C CA . ALA A 1 196 ? 5.848 -2.497 19.727 1.00 86.19 196 ALA A CA 1
ATOM 1490 C C . ALA A 1 196 ? 6.663 -2.598 18.428 1.00 86.19 196 ALA A C 1
ATOM 1492 O O . ALA A 1 196 ? 6.766 -1.634 17.680 1.00 86.19 196 ALA A O 1
ATOM 1493 N N . GLU A 1 197 ? 7.150 -3.793 18.087 1.00 83.81 197 GLU A N 1
ATOM 1494 C CA . GLU A 1 197 ? 7.867 -4.051 16.838 1.00 83.81 197 GLU A CA 1
ATOM 1495 C C . GLU A 1 197 ? 6.993 -3.791 15.604 1.00 83.81 197 GLU A C 1
ATOM 1497 O O . GLU A 1 197 ? 7.486 -3.286 14.601 1.00 83.81 197 GLU A O 1
ATOM 1502 N N . TYR A 1 198 ? 5.692 -4.094 15.672 1.00 82.38 198 TYR A N 1
ATOM 1503 C CA . TYR A 1 198 ? 4.767 -3.809 14.571 1.00 82.38 198 TYR A CA 1
ATOM 1504 C C . TYR A 1 198 ? 4.473 -2.308 14.457 1.00 82.38 198 TYR A C 1
ATOM 1506 O O . TYR A 1 198 ? 4.376 -1.774 13.353 1.00 82.38 198 TYR A O 1
ATOM 1514 N N . VAL A 1 199 ? 4.352 -1.612 15.593 1.00 83.81 199 VAL A N 1
ATOM 1515 C CA . VAL A 1 199 ? 4.195 -0.150 15.618 1.00 83.81 199 VAL A CA 1
ATOM 1516 C C . VAL A 1 199 ? 5.443 0.531 15.050 1.00 83.81 199 VAL A C 1
ATOM 1518 O O . VAL A 1 199 ? 5.315 1.432 14.224 1.00 83.81 199 VAL A O 1
ATOM 1521 N N . ALA A 1 200 ? 6.636 0.057 15.413 1.00 83.75 200 ALA A N 1
ATOM 1522 C CA . ALA A 1 200 ? 7.908 0.544 14.888 1.00 83.75 200 ALA A CA 1
ATOM 1523 C C . ALA A 1 200 ? 8.056 0.285 13.379 1.00 83.75 200 ALA A C 1
ATOM 1525 O O . ALA A 1 200 ? 8.439 1.193 12.643 1.00 83.75 200 ALA A O 1
ATOM 1526 N N . ASP A 1 201 ? 7.697 -0.913 12.898 1.00 80.81 201 ASP A N 1
ATOM 1527 C CA . ASP A 1 201 ? 7.675 -1.227 11.462 1.00 80.81 201 ASP A CA 1
ATOM 1528 C C . ASP A 1 201 ? 6.763 -0.242 10.697 1.00 80.81 201 ASP A C 1
ATOM 1530 O O . ASP A 1 201 ? 7.157 0.281 9.657 1.00 80.81 201 ASP A O 1
ATOM 1534 N N . MET A 1 202 ? 5.588 0.098 11.240 1.00 80.69 202 MET A N 1
ATOM 1535 C CA . MET A 1 202 ? 4.696 1.111 10.650 1.00 80.69 202 MET A CA 1
ATOM 1536 C C . MET A 1 202 ? 5.231 2.547 10.768 1.00 80.69 202 MET A C 1
ATOM 1538 O O . MET A 1 202 ? 4.987 3.368 9.885 1.00 80.69 202 MET A O 1
ATOM 1542 N N . GLY A 1 203 ? 5.989 2.864 11.819 1.00 76.69 203 GLY A N 1
ATOM 1543 C CA . GLY A 1 203 ? 6.741 4.117 11.909 1.00 76.69 203 GLY A CA 1
ATOM 1544 C C . GLY A 1 203 ? 7.790 4.242 10.799 1.00 76.69 203 GLY A C 1
ATOM 1545 O O . GLY A 1 203 ? 7.978 5.321 10.243 1.00 76.69 203 GLY A O 1
ATOM 1546 N N . ASN A 1 204 ? 8.419 3.132 10.403 1.00 75.81 204 ASN A N 1
ATOM 1547 C CA . ASN A 1 204 ? 9.346 3.114 9.270 1.00 75.81 204 ASN A CA 1
ATOM 1548 C C . ASN A 1 204 ? 8.632 3.323 7.930 1.00 75.81 204 ASN A C 1
ATOM 1550 O O . ASN A 1 204 ? 9.162 4.036 7.085 1.00 75.81 204 ASN A O 1
ATOM 1554 N N . VAL A 1 205 ? 7.428 2.766 7.756 1.00 69.94 205 VAL A N 1
ATOM 1555 C CA . VAL A 1 205 ? 6.573 3.025 6.580 1.00 69.94 205 VAL A CA 1
ATOM 1556 C C . VAL A 1 205 ? 6.301 4.530 6.434 1.00 69.94 205 VAL A C 1
ATOM 1558 O O . VAL A 1 205 ? 6.502 5.087 5.358 1.00 69.94 205 VAL A O 1
ATOM 1561 N N . LEU A 1 206 ? 5.967 5.211 7.536 1.00 67.31 206 LEU A N 1
ATOM 1562 C CA . LEU A 1 206 ? 5.821 6.671 7.562 1.00 67.31 206 LEU A CA 1
ATOM 1563 C C . LEU A 1 206 ? 7.122 7.405 7.201 1.00 67.31 206 LEU A C 1
ATOM 1565 O O . LEU A 1 206 ? 7.106 8.315 6.375 1.00 67.31 206 LEU A O 1
ATOM 1569 N N . ASN A 1 207 ? 8.251 7.023 7.802 1.00 60.72 207 ASN A N 1
ATOM 1570 C CA . ASN A 1 207 ? 9.548 7.644 7.499 1.00 60.72 207 ASN A CA 1
ATOM 1571 C C . ASN A 1 207 ? 9.946 7.466 6.029 1.00 60.72 207 ASN A C 1
ATOM 1573 O O . ASN A 1 207 ? 10.602 8.325 5.451 1.00 60.72 207 ASN A O 1
ATOM 1577 N N . ALA A 1 208 ? 9.510 6.368 5.421 1.00 64.88 208 ALA A N 1
ATOM 1578 C CA . ALA A 1 208 ? 9.633 6.103 4.003 1.00 64.88 208 ALA A CA 1
ATOM 1579 C C . ALA A 1 208 ? 8.587 6.854 3.161 1.00 64.88 208 ALA A C 1
ATOM 1581 O O . ALA A 1 208 ? 8.339 6.459 2.031 1.00 64.88 208 ALA A O 1
ATOM 1582 N N . HIS A 1 209 ? 7.914 7.887 3.678 1.00 69.94 209 HIS A N 1
ATOM 1583 C CA . HIS A 1 209 ? 6.858 8.648 2.988 1.00 69.94 209 HIS A CA 1
ATOM 1584 C C . HIS A 1 209 ? 5.737 7.794 2.355 1.00 69.94 209 HIS A C 1
ATOM 1586 O O . HIS A 1 209 ? 4.885 8.312 1.628 1.00 69.94 209 HIS A O 1
ATOM 1592 N N . ALA A 1 210 ? 5.703 6.496 2.655 1.00 67.25 210 ALA A N 1
ATOM 1593 C CA . ALA A 1 210 ? 4.692 5.572 2.212 1.00 67.25 210 ALA A CA 1
ATOM 1594 C C . ALA A 1 210 ? 3.515 5.731 3.171 1.00 67.25 210 ALA A C 1
ATOM 1596 O O . ALA A 1 210 ? 3.619 5.516 4.375 1.00 67.25 210 ALA A O 1
ATOM 1597 N N . GLN A 1 211 ? 2.373 6.142 2.635 1.00 77.88 211 GLN A N 1
ATOM 1598 C CA . GLN A 1 211 ? 1.175 6.404 3.437 1.00 77.88 211 GLN A CA 1
ATOM 1599 C C . GLN A 1 211 ? 0.392 5.120 3.758 1.00 77.88 211 GLN A C 1
ATOM 1601 O O . GLN A 1 211 ? -0.606 5.136 4.475 1.00 77.88 211 GLN A O 1
ATOM 1606 N N . GLN A 1 212 ? 0.832 3.981 3.219 1.00 89.81 212 GLN A N 1
ATOM 1607 C CA . GLN A 1 212 ? 0.176 2.693 3.382 1.00 89.81 212 GLN A CA 1
ATOM 1608 C C . GLN A 1 212 ? 1.115 1.532 3.059 1.00 89.81 212 GLN A C 1
ATOM 1610 O O . GLN A 1 212 ? 2.037 1.658 2.256 1.00 89.81 212 GLN A O 1
ATOM 1615 N N . GLN A 1 213 ? 0.810 0.370 3.629 1.00 91.75 213 GLN A N 1
ATOM 1616 C CA . GLN A 1 213 ? 1.427 -0.903 3.283 1.00 91.75 213 GLN A CA 1
ATOM 1617 C C . GLN A 1 213 ? 0.338 -1.899 2.882 1.00 91.75 213 GLN A C 1
ATOM 1619 O O . GLN A 1 213 ? -0.571 -2.182 3.664 1.00 91.75 213 GLN A O 1
ATOM 1624 N N . ILE A 1 214 ? 0.442 -2.467 1.681 1.00 94.88 214 ILE A N 1
ATOM 1625 C CA . ILE A 1 214 ? -0.479 -3.488 1.172 1.00 94.88 214 ILE A CA 1
ATOM 1626 C C . ILE A 1 214 ? 0.233 -4.832 1.022 1.00 94.88 214 ILE A C 1
ATOM 1628 O O . ILE A 1 214 ? 1.388 -4.896 0.616 1.00 94.88 214 ILE A O 1
ATOM 1632 N N . VAL A 1 215 ? -0.475 -5.918 1.319 1.00 96.94 215 VAL A N 1
ATOM 1633 C CA . VAL A 1 215 ? -0.114 -7.282 0.922 1.00 96.94 215 VAL A CA 1
ATOM 1634 C C . VAL A 1 215 ? -1.324 -7.886 0.225 1.00 96.94 215 VAL A C 1
ATOM 1636 O O . VAL A 1 215 ? -2.316 -8.184 0.888 1.00 96.94 215 VAL A O 1
ATOM 1639 N N . ALA A 1 216 ? -1.272 -8.041 -1.099 1.00 97.06 216 ALA A N 1
ATOM 1640 C CA . ALA A 1 216 ? -2.429 -8.504 -1.877 1.00 97.06 216 ALA A CA 1
ATOM 1641 C C . ALA A 1 216 ? -2.656 -10.023 -1.765 1.00 97.06 216 ALA A C 1
ATOM 1643 O O . ALA A 1 216 ? -3.799 -10.484 -1.744 1.00 97.06 216 ALA A O 1
ATOM 1644 N N . ASP A 1 217 ? -1.567 -10.791 -1.679 1.00 97.88 217 ASP A N 1
ATOM 1645 C CA . ASP A 1 217 ? -1.581 -12.223 -1.385 1.00 97.88 217 ASP A CA 1
ATOM 1646 C C . ASP A 1 217 ? -0.288 -12.637 -0.670 1.00 97.88 217 ASP A C 1
ATOM 1648 O O . ASP A 1 217 ? 0.814 -12.457 -1.182 1.00 97.88 217 ASP A O 1
ATOM 1652 N N . VAL A 1 218 ? -0.432 -13.228 0.512 1.00 97.44 218 VAL A N 1
ATOM 1653 C CA . VAL A 1 218 ? 0.661 -13.768 1.335 1.00 97.44 218 VAL A CA 1
ATOM 1654 C C . VAL A 1 218 ? 1.440 -14.893 0.642 1.00 97.44 218 VAL A C 1
ATOM 1656 O O . VAL A 1 218 ? 2.618 -15.087 0.949 1.00 97.44 218 VAL A O 1
ATOM 1659 N N . ASP A 1 219 ? 0.809 -15.634 -0.274 1.00 96.31 219 ASP A N 1
ATOM 1660 C CA . ASP A 1 219 ? 1.473 -16.720 -1.009 1.00 96.31 219 ASP A CA 1
ATOM 1661 C C . ASP A 1 219 ? 1.771 -16.360 -2.475 1.00 96.31 219 ASP A C 1
ATOM 1663 O O . ASP A 1 219 ? 2.180 -17.231 -3.246 1.00 96.31 219 ASP A O 1
ATOM 1667 N N . ALA A 1 220 ? 1.601 -15.094 -2.875 1.00 96.31 220 ALA A N 1
ATOM 1668 C CA . ALA A 1 220 ? 2.016 -14.662 -4.204 1.00 96.31 220 ALA A CA 1
ATOM 1669 C C . ALA A 1 220 ? 3.534 -14.787 -4.369 1.00 96.31 220 ALA A C 1
ATOM 1671 O O . ALA A 1 220 ? 4.311 -14.459 -3.471 1.00 96.31 220 ALA A O 1
ATOM 1672 N N . THR A 1 221 ? 3.957 -15.223 -5.556 1.00 96.69 221 THR A N 1
ATOM 1673 C CA . THR A 1 221 ? 5.376 -15.243 -5.919 1.00 96.69 221 THR A CA 1
ATOM 1674 C C . THR A 1 221 ? 5.817 -13.821 -6.269 1.00 96.69 221 THR A C 1
ATOM 1676 O O . THR A 1 221 ? 5.248 -13.237 -7.192 1.00 96.69 221 THR A O 1
ATOM 1679 N N . PRO A 1 222 ? 6.804 -13.240 -5.561 1.00 97.00 222 PRO A N 1
ATOM 1680 C CA . PRO A 1 222 ? 7.283 -11.898 -5.870 1.00 97.00 222 PRO A CA 1
ATOM 1681 C C . PRO A 1 222 ? 8.025 -11.849 -7.210 1.00 97.00 222 PRO A C 1
ATOM 1683 O O . PRO A 1 222 ? 8.796 -12.761 -7.523 1.00 97.00 222 PRO A O 1
ATOM 1686 N N . ALA A 1 223 ? 7.856 -10.761 -7.957 1.00 97.19 223 ALA A N 1
ATOM 1687 C CA . ALA A 1 223 ? 8.614 -10.496 -9.172 1.00 97.19 223 ALA A CA 1
ATOM 1688 C C . ALA A 1 223 ? 9.988 -9.904 -8.828 1.00 97.19 223 ALA A C 1
ATOM 1690 O O . ALA A 1 223 ? 10.107 -9.004 -7.993 1.00 97.19 223 ALA A O 1
ATOM 1691 N N . VAL A 1 224 ? 11.033 -10.425 -9.471 1.00 96.25 224 VAL A N 1
ATOM 1692 C CA . VAL A 1 224 ? 12.401 -9.902 -9.347 1.00 96.25 224 VAL A CA 1
ATOM 1693 C C . VAL A 1 224 ? 12.584 -8.663 -10.218 1.00 96.25 224 VAL A C 1
ATOM 1695 O O . VAL A 1 224 ? 11.886 -8.505 -11.219 1.00 96.25 224 VAL A O 1
ATOM 1698 N N . LEU A 1 225 ? 13.530 -7.803 -9.855 1.00 95.62 225 LEU A N 1
ATOM 1699 C CA . LEU A 1 225 ? 13.976 -6.718 -10.722 1.00 95.62 225 LEU A CA 1
ATOM 1700 C C . LEU A 1 225 ? 15.093 -7.204 -11.650 1.00 95.62 225 LEU A C 1
ATOM 1702 O O . LEU A 1 225 ? 15.953 -7.987 -11.252 1.00 95.62 225 LEU A O 1
ATOM 1706 N N . MET A 1 226 ? 15.070 -6.721 -12.885 1.00 95.31 226 MET A N 1
ATOM 1707 C CA . MET A 1 226 ? 16.136 -6.858 -13.868 1.00 95.31 226 MET A CA 1
ATOM 1708 C C . MET A 1 226 ? 16.797 -5.495 -14.044 1.00 95.31 226 MET A C 1
ATOM 1710 O O . MET A 1 226 ? 16.106 -4.477 -14.104 1.00 95.31 226 MET A O 1
ATOM 1714 N N . SER A 1 227 ? 18.123 -5.476 -14.127 1.00 93.31 227 SER A N 1
ATOM 1715 C CA . SER A 1 227 ? 18.919 -4.257 -14.240 1.00 93.31 227 SER A CA 1
ATOM 1716 C C . SER A 1 227 ? 19.996 -4.393 -15.309 1.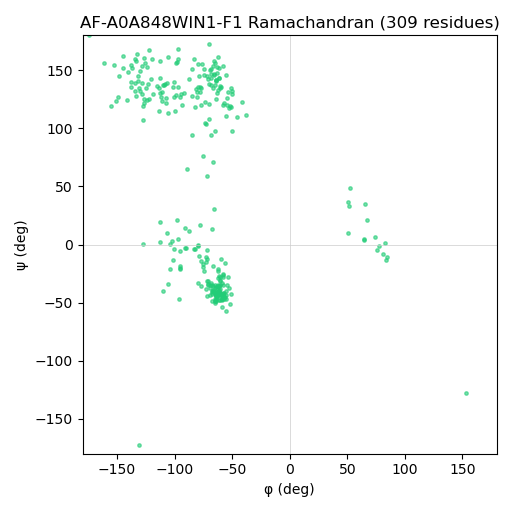00 93.31 227 SER A C 1
ATOM 1718 O O . SER A 1 227 ? 20.386 -5.502 -15.688 1.00 93.31 227 SER A O 1
ATOM 1720 N N . GLY A 1 228 ? 20.494 -3.253 -15.792 1.00 81.38 228 GLY A N 1
ATOM 1721 C CA . GLY A 1 228 ? 21.745 -3.228 -16.548 1.00 81.38 228 GLY A CA 1
ATOM 1722 C C . GLY A 1 228 ? 22.940 -3.641 -15.667 1.00 81.38 228 GLY A C 1
ATOM 1723 O O . GLY A 1 228 ? 22.874 -3.497 -14.443 1.00 81.38 228 GLY A O 1
ATOM 1724 N N . PRO A 1 229 ? 24.041 -4.135 -16.262 1.00 75.94 229 PRO A N 1
ATOM 1725 C CA . PRO A 1 229 ? 25.163 -4.734 -15.529 1.00 75.94 229 PRO A CA 1
ATOM 1726 C C . PRO A 1 229 ? 25.854 -3.787 -14.535 1.00 75.94 229 PRO A C 1
ATOM 1728 O O . PRO A 1 229 ? 26.381 -4.253 -13.528 1.00 75.94 229 PRO A O 1
ATOM 1731 N N . ASP A 1 230 ? 25.816 -2.476 -14.784 1.00 82.25 230 ASP A N 1
ATOM 1732 C CA . ASP A 1 230 ? 26.507 -1.465 -13.973 1.00 82.25 230 ASP A CA 1
ATOM 1733 C C . ASP A 1 230 ? 25.603 -0.789 -12.923 1.00 82.25 230 ASP A C 1
ATOM 1735 O O . ASP A 1 230 ? 26.026 0.145 -12.238 1.00 82.25 230 ASP A O 1
ATOM 1739 N N . HIS A 1 231 ? 24.352 -1.239 -12.776 1.00 82.81 231 HIS A N 1
ATOM 1740 C CA . HIS A 1 231 ? 23.415 -0.648 -11.825 1.00 82.81 231 HIS A CA 1
ATOM 1741 C C . HIS A 1 231 ? 23.410 -1.388 -10.487 1.00 82.81 231 HIS A C 1
ATOM 1743 O O . HIS A 1 231 ? 23.253 -2.606 -10.409 1.00 82.81 231 HIS A O 1
ATOM 1749 N N . ALA A 1 232 ? 23.555 -0.618 -9.409 1.00 86.44 232 ALA A N 1
ATOM 1750 C CA . ALA A 1 232 ? 23.376 -1.117 -8.056 1.00 86.44 232 ALA A CA 1
ATOM 1751 C C . ALA A 1 232 ? 21.903 -1.511 -7.810 1.00 86.44 232 ALA A C 1
ATOM 1753 O O . ALA A 1 232 ? 21.022 -0.909 -8.422 1.00 86.44 232 ALA A O 1
ATOM 1754 N N . PRO A 1 233 ? 21.617 -2.449 -6.882 1.00 88.81 233 PRO A N 1
ATOM 1755 C CA . PRO A 1 233 ? 20.246 -2.797 -6.519 1.00 88.81 233 PRO A CA 1
ATOM 1756 C C . PRO A 1 233 ? 19.403 -1.563 -6.192 1.00 88.81 233 PRO A C 1
ATOM 1758 O O . PRO A 1 233 ? 19.827 -0.740 -5.372 1.00 88.81 233 PRO A O 1
ATOM 1761 N N . LEU A 1 234 ? 18.230 -1.480 -6.824 1.00 90.88 234 LEU A N 1
ATOM 1762 C CA . LEU A 1 234 ? 17.277 -0.381 -6.693 1.00 90.88 234 LEU A CA 1
ATOM 1763 C C . LEU A 1 234 ? 16.737 -0.271 -5.263 1.00 90.88 234 LEU A C 1
ATOM 1765 O O . LEU A 1 234 ? 16.252 -1.254 -4.710 1.00 90.88 234 LEU A O 1
ATOM 1769 N N . ASP A 1 235 ? 16.764 0.927 -4.684 1.00 89.12 235 ASP A N 1
ATOM 1770 C CA . ASP A 1 235 ? 16.056 1.182 -3.430 1.00 89.12 235 ASP A CA 1
ATOM 1771 C C . ASP A 1 235 ? 14.541 1.264 -3.686 1.00 89.12 235 ASP A C 1
ATOM 1773 O O . ASP A 1 235 ? 14.088 2.066 -4.500 1.00 89.12 235 ASP A O 1
ATOM 1777 N N . LEU A 1 236 ? 13.774 0.414 -2.999 1.00 89.19 236 LEU A N 1
ATOM 1778 C CA . LEU A 1 236 ? 12.312 0.344 -3.055 1.00 89.19 236 LEU A CA 1
ATOM 1779 C C . LEU A 1 236 ? 11.659 0.773 -1.731 1.00 89.19 236 LEU A C 1
ATOM 1781 O O . LEU A 1 236 ? 10.508 0.428 -1.476 1.00 89.19 236 LEU A O 1
ATOM 1785 N N . THR A 1 237 ? 12.375 1.501 -0.872 1.00 84.56 237 THR A N 1
ATOM 1786 C CA . THR A 1 237 ? 11.881 1.945 0.442 1.00 84.56 237 THR A CA 1
ATOM 1787 C C . THR A 1 237 ? 10.533 2.669 0.346 1.00 84.56 237 THR A C 1
ATOM 1789 O O . THR A 1 237 ? 9.659 2.445 1.180 1.00 84.56 237 THR A O 1
ATOM 1792 N N . HIS A 1 238 ? 10.327 3.460 -0.709 1.00 86.19 238 HIS A N 1
ATOM 1793 C CA . HIS A 1 238 ? 9.100 4.226 -0.959 1.00 86.19 238 HIS A CA 1
ATOM 1794 C C . HIS A 1 238 ? 8.041 3.470 -1.788 1.00 86.19 238 HIS A C 1
ATOM 1796 O O . HIS A 1 238 ? 6.959 4.007 -2.036 1.00 86.19 238 HIS A O 1
ATOM 1802 N N . ALA A 1 239 ? 8.337 2.247 -2.244 1.00 89.38 239 ALA A N 1
ATOM 1803 C CA . ALA A 1 239 ? 7.486 1.521 -3.178 1.00 89.38 239 ALA A CA 1
ATOM 1804 C C . ALA A 1 239 ? 6.303 0.844 -2.473 1.00 89.38 239 ALA A C 1
ATOM 1806 O O . ALA A 1 239 ? 6.480 0.027 -1.565 1.00 89.38 239 ALA A O 1
ATOM 1807 N N . ILE A 1 240 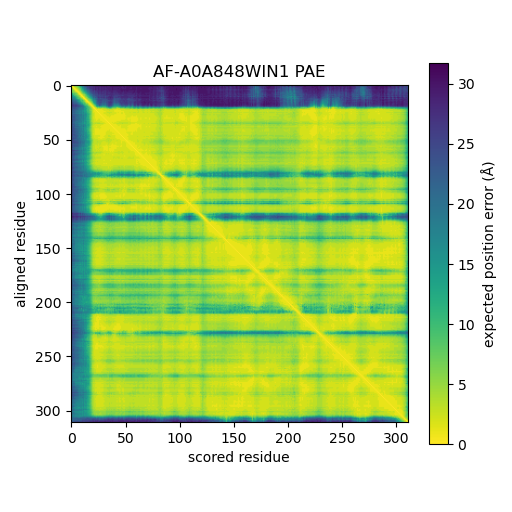? 5.085 1.108 -2.948 1.00 91.31 240 ILE A N 1
ATOM 1808 C CA . ILE A 1 240 ? 3.863 0.472 -2.425 1.00 91.31 240 ILE A CA 1
ATOM 1809 C C . ILE A 1 240 ? 3.852 -1.024 -2.750 1.00 91.31 240 ILE A C 1
ATOM 1811 O O . ILE A 1 240 ? 3.360 -1.844 -1.970 1.00 91.31 240 ILE A O 1
ATOM 1815 N N . SER A 1 241 ? 4.392 -1.385 -3.911 1.00 94.25 241 SER A N 1
ATOM 1816 C CA . SER A 1 241 ? 4.459 -2.756 -4.402 1.00 94.25 241 SER A CA 1
ATOM 1817 C C . SER A 1 241 ? 5.592 -3.573 -3.785 1.00 94.25 241 SER A C 1
ATOM 1819 O O . SER A 1 241 ? 5.690 -4.757 -4.103 1.00 94.25 241 SER A O 1
ATOM 1821 N N . LEU A 1 242 ? 6.421 -3.014 -2.893 1.00 93.69 242 LEU A N 1
ATOM 1822 C CA . LEU A 1 242 ? 7.510 -3.749 -2.246 1.00 93.69 242 LEU A CA 1
ATOM 1823 C C . LEU A 1 242 ? 7.008 -5.078 -1.653 1.00 93.69 242 LEU A C 1
ATOM 1825 O O . LEU A 1 242 ? 5.976 -5.151 -0.975 1.00 93.69 242 LEU A O 1
ATOM 1829 N N . ALA A 1 243 ? 7.732 -6.163 -1.931 1.00 93.94 243 ALA A N 1
ATOM 1830 C CA . ALA A 1 243 ? 7.387 -7.479 -1.419 1.00 93.94 243 ALA A CA 1
ATOM 1831 C C . ALA A 1 243 ? 7.553 -7.538 0.111 1.00 93.94 243 ALA A C 1
ATOM 1833 O O . ALA A 1 243 ? 8.579 -7.106 0.643 1.00 93.94 243 ALA A O 1
ATOM 1834 N N . PRO A 1 244 ? 6.580 -8.111 0.843 1.00 90.94 244 PRO A N 1
ATOM 1835 C CA . PRO A 1 244 ? 6.666 -8.228 2.292 1.00 90.94 244 PRO A CA 1
ATOM 1836 C C . PRO A 1 244 ? 7.80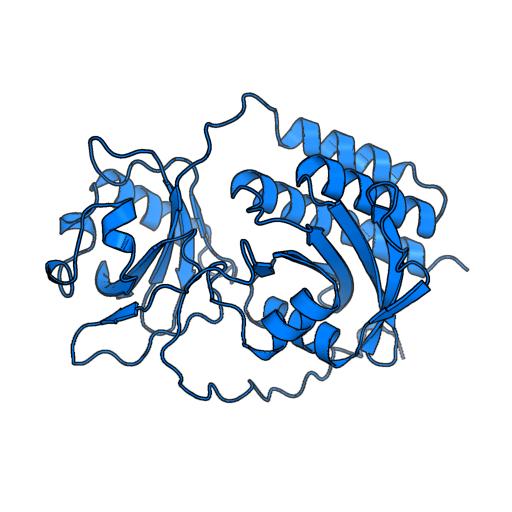8 -9.159 2.717 1.00 90.94 244 PRO A C 1
ATOM 1838 O O . PRO A 1 244 ? 8.081 -10.185 2.091 1.00 90.94 244 PRO A O 1
ATOM 1841 N N . THR A 1 245 ? 8.438 -8.836 3.846 1.00 88.69 245 THR A N 1
ATOM 1842 C CA . THR A 1 245 ? 9.496 -9.677 4.421 1.00 88.69 245 THR A CA 1
ATOM 1843 C C . THR A 1 245 ? 8.950 -11.038 4.887 1.00 88.69 245 THR A C 1
ATOM 1845 O O . THR A 1 245 ? 7.766 -11.146 5.236 1.00 88.69 245 THR A O 1
ATOM 1848 N N . PRO A 1 246 ? 9.796 -12.083 5.012 1.00 89.19 246 PRO A N 1
ATOM 1849 C CA . PRO A 1 246 ? 9.378 -13.371 5.573 1.00 89.19 246 PRO A CA 1
ATOM 1850 C C . PRO A 1 246 ? 8.742 -13.256 6.966 1.00 89.19 246 PRO A C 1
ATOM 1852 O O . PRO A 1 246 ? 7.796 -13.981 7.277 1.00 89.19 246 PRO A O 1
ATOM 1855 N N . ARG A 1 247 ? 9.222 -12.310 7.786 1.00 85.94 247 ARG A N 1
ATOM 1856 C CA . ARG A 1 247 ? 8.667 -12.003 9.110 1.00 85.94 247 ARG A CA 1
ATOM 1857 C C . ARG A 1 247 ? 7.234 -11.477 9.002 1.00 85.94 247 ARG A C 1
ATOM 1859 O O . ARG A 1 247 ? 6.349 -11.995 9.680 1.00 85.94 247 ARG A O 1
ATOM 1866 N N . SER A 1 248 ? 6.994 -10.507 8.117 1.00 86.19 248 SER A N 1
ATOM 1867 C CA . SER A 1 248 ? 5.659 -9.950 7.862 1.00 86.19 248 SER A CA 1
ATOM 1868 C C . SER A 1 248 ? 4.693 -11.025 7.348 1.00 86.19 248 SER A C 1
ATOM 1870 O O . SER A 1 248 ? 3.568 -11.131 7.830 1.00 86.19 248 SER A O 1
ATOM 1872 N N . LEU A 1 249 ? 5.144 -11.888 6.432 1.00 91.38 249 LEU A N 1
ATOM 1873 C CA . LEU A 1 249 ? 4.337 -13.000 5.918 1.00 91.38 249 LEU A CA 1
ATOM 1874 C C . LEU A 1 249 ? 3.983 -14.022 7.010 1.00 91.38 249 LEU A C 1
ATOM 1876 O O . LEU A 1 249 ? 2.840 -14.470 7.087 1.00 91.38 249 LEU A O 1
ATOM 1880 N N . ALA A 1 250 ? 4.932 -14.385 7.878 1.00 90.31 250 ALA A N 1
ATOM 1881 C CA . ALA A 1 250 ? 4.674 -15.289 9.001 1.00 90.31 250 ALA A CA 1
ATOM 1882 C C . ALA A 1 250 ? 3.645 -14.708 9.987 1.00 90.31 250 ALA A C 1
ATOM 1884 O O . ALA A 1 250 ? 2.742 -15.423 10.427 1.00 90.31 250 ALA A O 1
ATOM 1885 N N . PHE A 1 251 ? 3.736 -13.406 10.274 1.00 87.31 251 PHE A N 1
ATOM 1886 C CA . PHE A 1 251 ? 2.765 -12.695 11.103 1.00 87.31 251 PHE A CA 1
ATOM 1887 C C . PHE A 1 251 ? 1.352 -12.744 10.500 1.00 87.31 251 PHE A C 1
ATOM 1889 O O . PHE A 1 251 ? 0.400 -13.127 11.180 1.00 87.31 251 PHE A O 1
ATOM 1896 N N . LEU A 1 252 ? 1.206 -12.448 9.205 1.00 91.94 252 LEU A N 1
ATOM 1897 C CA . LEU A 1 252 ? -0.097 -12.509 8.534 1.00 91.94 252 LEU A CA 1
ATOM 1898 C C . LEU A 1 252 ? -0.697 -13.924 8.558 1.00 91.94 252 LEU A C 1
ATOM 1900 O O . LEU A 1 252 ? -1.887 -14.080 8.846 1.00 91.94 252 LEU A O 1
ATOM 1904 N N . ARG A 1 253 ? 0.125 -14.966 8.365 1.00 92.56 253 ARG A N 1
ATOM 1905 C CA . ARG A 1 253 ? -0.317 -16.370 8.476 1.00 92.56 253 ARG A CA 1
ATOM 1906 C C . ARG A 1 253 ? -0.816 -16.716 9.878 1.00 92.56 253 ARG A C 1
ATOM 1908 O O . ARG A 1 253 ? -1.853 -17.365 10.001 1.00 92.56 253 ARG A O 1
ATOM 1915 N N . MET A 1 254 ? -0.138 -16.248 10.928 1.00 88.88 254 MET A N 1
ATOM 1916 C CA . MET A 1 254 ? -0.579 -16.430 12.320 1.00 88.88 254 MET A CA 1
ATOM 1917 C C . MET A 1 254 ? -1.968 -15.816 12.569 1.00 88.88 254 MET A C 1
ATOM 1919 O O . MET A 1 254 ? -2.765 -16.367 13.327 1.00 88.88 254 MET A O 1
ATOM 1923 N N . HIS A 1 255 ? -2.288 -14.713 11.890 1.00 87.19 255 HIS A N 1
ATOM 1924 C CA . HIS A 1 255 ? -3.594 -14.050 11.955 1.00 87.19 255 HIS A CA 1
ATOM 1925 C C . HIS A 1 255 ? -4.630 -14.583 10.952 1.00 87.19 255 HIS A C 1
ATOM 1927 O O . HIS A 1 255 ? -5.693 -13.968 10.788 1.00 87.19 255 HIS A O 1
ATOM 1933 N N . ALA A 1 256 ? -4.340 -15.721 10.305 1.00 91.50 256 ALA A N 1
ATOM 1934 C CA . ALA A 1 256 ? -5.154 -16.332 9.255 1.00 91.50 256 ALA A CA 1
ATOM 1935 C C . ALA A 1 256 ? -5.517 -15.346 8.126 1.00 91.50 256 ALA A C 1
ATOM 1937 O O . ALA A 1 256 ? -6.604 -15.414 7.550 1.00 91.50 256 ALA A O 1
ATOM 1938 N N . ALA A 1 257 ? -4.617 -14.404 7.836 1.00 95.19 257 ALA A N 1
ATOM 1939 C CA . ALA A 1 257 ? -4.776 -13.424 6.777 1.00 95.19 257 ALA A CA 1
ATOM 1940 C C . ALA A 1 257 ? -4.035 -13.886 5.517 1.00 95.19 257 ALA A C 1
ATOM 1942 O O . ALA A 1 257 ? -2.891 -14.337 5.574 1.00 95.19 257 ALA A O 1
ATOM 1943 N N . ARG A 1 258 ? -4.703 -13.748 4.375 1.00 97.50 258 ARG A N 1
ATOM 1944 C CA . ARG A 1 258 ? -4.140 -13.912 3.033 1.00 97.50 258 ARG A CA 1
ATOM 1945 C C . ARG A 1 258 ? -3.907 -12.588 2.331 1.00 97.50 258 ARG A C 1
ATOM 1947 O O . ARG A 1 258 ? -3.054 -12.554 1.461 1.00 97.50 258 ARG A O 1
ATOM 1954 N N . ALA A 1 259 ? -4.578 -11.523 2.751 1.00 97.94 259 ALA A N 1
ATOM 1955 C CA . ALA A 1 259 ? -4.278 -10.164 2.333 1.00 97.94 259 ALA A CA 1
ATOM 1956 C C . ALA A 1 259 ? -4.342 -9.198 3.519 1.00 97.94 259 ALA A C 1
ATOM 1958 O O . ALA A 1 259 ? -5.051 -9.451 4.504 1.00 97.94 259 ALA A O 1
ATOM 1959 N N . ALA A 1 260 ? -3.618 -8.087 3.411 1.00 97.31 260 ALA A N 1
ATOM 1960 C CA . ALA A 1 260 ? -3.565 -7.042 4.421 1.00 97.31 260 ALA A CA 1
ATOM 1961 C C . ALA A 1 260 ? -3.449 -5.644 3.805 1.00 97.31 260 ALA A C 1
ATOM 1963 O O . ALA A 1 260 ? -2.893 -5.474 2.722 1.00 97.31 260 ALA A O 1
ATOM 1964 N N . LEU A 1 261 ? -3.964 -4.649 4.522 1.00 96.62 261 LEU A N 1
ATOM 1965 C CA . LEU A 1 261 ? -3.749 -3.232 4.242 1.00 96.62 261 LEU A CA 1
ATOM 1966 C C . LEU A 1 261 ? -3.586 -2.501 5.574 1.00 96.62 261 LEU A C 1
ATOM 1968 O O . LEU A 1 261 ? -4.473 -2.577 6.425 1.00 96.62 261 LEU A O 1
ATOM 1972 N N . SER A 1 262 ? -2.478 -1.793 5.739 1.00 94.62 262 SER A N 1
ATOM 1973 C CA . SER A 1 262 ? -2.154 -1.058 6.958 1.00 94.62 262 SER A CA 1
ATOM 1974 C C . SER A 1 262 ? -1.885 0.403 6.638 1.00 94.62 262 SER A C 1
ATOM 1976 O O . SER A 1 262 ? -1.159 0.693 5.690 1.00 94.62 262 SER A O 1
ATOM 1978 N N . LEU A 1 263 ? -2.451 1.311 7.433 1.00 93.94 263 LEU A N 1
ATOM 1979 C CA . LEU A 1 263 ? -2.229 2.751 7.311 1.00 93.94 263 LEU A CA 1
ATOM 1980 C C . LEU A 1 263 ? -1.881 3.344 8.683 1.00 93.94 263 LEU A C 1
ATOM 1982 O O . LEU A 1 263 ? -2.555 3.014 9.669 1.00 93.94 263 LEU A O 1
ATOM 1986 N N . PRO A 1 264 ? -0.856 4.202 8.778 1.00 92.75 264 PRO A N 1
ATOM 1987 C CA . PRO A 1 264 ? -0.603 4.974 9.982 1.00 92.75 264 PRO A CA 1
ATOM 1988 C C . PRO A 1 264 ? -1.702 6.026 10.189 1.00 92.75 264 PRO A C 1
ATOM 1990 O O . PRO A 1 264 ? -2.250 6.571 9.238 1.00 92.75 264 PRO A O 1
ATOM 1993 N N . ILE A 1 265 ? -2.035 6.315 11.447 1.00 93.25 265 ILE A N 1
ATOM 1994 C CA . ILE A 1 265 ? -2.884 7.450 11.824 1.00 93.25 265 ILE A CA 1
ATOM 1995 C C . ILE A 1 265 ? -1.959 8.500 12.427 1.00 93.25 265 ILE A C 1
ATOM 1997 O O . ILE A 1 265 ? -1.374 8.270 13.492 1.00 93.25 265 ILE A O 1
ATOM 2001 N N . ILE A 1 266 ? -1.819 9.634 11.744 1.00 90.06 266 ILE A N 1
ATOM 2002 C CA . ILE A 1 266 ? -0.813 10.650 12.062 1.00 90.06 266 ILE A CA 1
ATOM 2003 C C . ILE A 1 266 ? -1.504 11.957 12.411 1.00 90.06 266 ILE A C 1
ATOM 2005 O O . ILE A 1 266 ? -2.334 12.449 11.656 1.00 90.06 266 ILE A O 1
ATOM 2009 N N . ASN A 1 267 ? -1.132 12.541 13.544 1.00 89.75 267 ASN A N 1
ATOM 2010 C CA . ASN A 1 267 ? -1.596 13.863 13.939 1.00 89.75 267 ASN A CA 1
ATOM 2011 C C . ASN A 1 267 ? -0.408 14.686 14.440 1.00 89.75 267 ASN A C 1
ATOM 2013 O O . ASN A 1 267 ? 0.384 14.190 15.239 1.00 89.75 267 ASN A O 1
ATOM 2017 N N . ASP A 1 268 ? -0.277 15.925 13.962 1.00 86.19 268 ASP A N 1
ATOM 2018 C CA . ASP A 1 268 ? 0.828 16.839 14.299 1.00 86.19 268 ASP A CA 1
ATOM 2019 C C . ASP A 1 268 ? 2.231 16.215 14.122 1.00 86.19 268 ASP A C 1
ATOM 2021 O O . ASP A 1 268 ? 3.148 16.450 14.906 1.00 86.19 268 ASP A O 1
ATOM 2025 N N . GLY A 1 269 ? 2.396 15.378 13.090 1.00 82.12 269 GLY A N 1
ATOM 2026 C CA . GLY A 1 269 ? 3.652 14.680 12.784 1.00 82.12 269 GLY A CA 1
ATOM 2027 C C . GLY A 1 269 ? 3.952 13.457 13.663 1.00 82.12 269 GLY A C 1
ATOM 2028 O O . GLY A 1 269 ? 4.964 12.796 13.447 1.00 82.12 269 GLY A O 1
ATOM 2029 N N . GLY A 1 270 ? 3.088 13.129 14.629 1.00 85.25 270 GLY A N 1
ATOM 2030 C CA . GLY A 1 270 ? 3.224 11.958 15.495 1.00 85.25 270 GLY A CA 1
ATOM 2031 C C . GLY A 1 270 ? 2.336 10.787 15.071 1.00 85.25 270 GLY A C 1
ATOM 2032 O O . GLY A 1 270 ? 1.168 10.976 14.725 1.00 85.25 270 GLY A O 1
ATOM 2033 N N . LEU A 1 271 ? 2.868 9.563 15.154 1.00 89.56 271 LEU A N 1
ATOM 2034 C CA . LEU A 1 271 ? 2.098 8.329 14.979 1.00 89.56 271 LEU A CA 1
ATOM 2035 C C . LEU A 1 271 ? 1.223 8.082 16.218 1.00 89.56 271 LEU A C 1
ATOM 2037 O O . LEU A 1 271 ? 1.718 7.652 17.257 1.00 89.56 271 LEU A O 1
ATOM 2041 N N . ILE A 1 272 ? -0.082 8.337 16.109 1.00 92.19 272 ILE A N 1
ATOM 2042 C CA . ILE A 1 272 ? -1.033 8.201 17.229 1.00 92.19 272 ILE A CA 1
ATOM 2043 C C . ILE A 1 272 ? -1.851 6.904 17.171 1.00 92.19 272 ILE A C 1
ATOM 2045 O O . ILE A 1 272 ? -2.522 6.522 18.136 1.00 92.19 272 ILE A O 1
ATOM 2049 N N . GLY A 1 273 ? -1.826 6.210 16.037 1.00 93.31 273 GLY A N 1
ATOM 2050 C CA . GLY A 1 273 ? -2.607 5.001 15.832 1.00 93.31 273 GLY A CA 1
ATOM 2051 C C . GLY A 1 273 ? -2.310 4.302 14.515 1.00 93.31 273 GLY A C 1
ATOM 2052 O O . GLY A 1 273 ? -1.492 4.757 13.725 1.00 93.31 273 GLY A O 1
ATOM 2053 N N . LEU A 1 274 ? -3.003 3.188 14.289 1.00 95.00 274 LEU A N 1
ATOM 2054 C CA . LEU A 1 274 ? -2.915 2.381 13.075 1.00 95.00 274 LEU A CA 1
ATOM 2055 C C . LEU A 1 274 ? -4.311 1.928 12.647 1.00 95.00 274 LEU A C 1
ATOM 2057 O O . LEU A 1 274 ? -5.115 1.497 13.479 1.00 95.00 274 LEU A O 1
ATOM 2061 N N . VAL A 1 275 ? -4.569 1.942 11.346 1.00 96.62 275 VAL A N 1
ATOM 2062 C CA . VAL A 1 275 ? -5.627 1.143 10.727 1.00 96.62 275 VAL A CA 1
ATOM 2063 C C . VAL A 1 275 ? -4.993 -0.140 10.210 1.00 96.62 275 VAL A C 1
ATOM 2065 O O . VAL A 1 275 ? -4.022 -0.084 9.463 1.00 96.62 275 VAL A O 1
ATOM 2068 N N . VAL A 1 276 ? -5.539 -1.294 10.591 1.00 95.69 276 VAL A N 1
ATOM 2069 C CA . VAL A 1 276 ? -5.051 -2.609 10.153 1.00 95.69 276 VAL A CA 1
ATOM 2070 C C . VAL A 1 276 ? -6.203 -3.420 9.580 1.00 95.69 276 VAL A C 1
ATOM 2072 O O . VAL A 1 276 ? -7.167 -3.743 10.277 1.00 95.69 276 VAL A O 1
ATOM 2075 N N . CYS A 1 277 ? -6.092 -3.783 8.310 1.00 97.38 277 CYS A N 1
ATOM 2076 C CA . CYS A 1 277 ? -7.089 -4.549 7.580 1.00 97.38 277 CYS A CA 1
ATOM 2077 C C . CYS A 1 277 ? -6.565 -5.958 7.303 1.00 97.38 277 CYS A C 1
ATOM 2079 O O . CYS A 1 277 ? -5.418 -6.128 6.901 1.00 97.38 277 CYS A O 1
ATOM 2081 N N . HIS A 1 278 ? -7.415 -6.970 7.474 1.00 97.38 278 HIS A N 1
ATOM 2082 C CA . HIS A 1 278 ? -7.092 -8.368 7.188 1.00 97.38 278 HIS A CA 1
ATOM 2083 C C . HIS A 1 278 ? -8.218 -9.051 6.409 1.00 97.38 278 HIS A C 1
ATOM 2085 O O . HIS A 1 278 ? -9.401 -8.844 6.699 1.00 97.38 278 HIS A O 1
ATOM 2091 N N . HIS A 1 279 ? -7.849 -9.869 5.427 1.00 98.00 279 HIS A N 1
ATOM 2092 C CA . HIS A 1 279 ? -8.779 -10.655 4.619 1.00 98.00 279 HIS A CA 1
ATOM 2093 C C . HIS A 1 279 ? -8.295 -12.105 4.536 1.00 98.00 279 HIS A C 1
ATOM 2095 O O . HIS A 1 279 ? -7.093 -12.351 4.439 1.00 98.00 279 HIS A O 1
ATOM 2101 N N . ALA A 1 280 ? -9.211 -13.072 4.604 1.00 96.56 280 ALA A N 1
ATOM 2102 C CA . ALA A 1 280 ? -8.881 -14.500 4.642 1.00 96.56 280 ALA A CA 1
ATOM 2103 C C . ALA A 1 280 ? -8.535 -15.087 3.260 1.00 96.56 280 ALA A C 1
ATOM 2105 O O . ALA A 1 280 ? -8.063 -16.219 3.169 1.00 96.56 280 ALA A O 1
ATOM 2106 N N . LYS A 1 281 ? -8.761 -14.328 2.183 1.00 97.50 281 LYS A N 1
ATOM 2107 C CA . LYS A 1 281 ? -8.417 -14.671 0.794 1.00 97.50 281 LYS A CA 1
ATOM 2108 C C . LYS A 1 281 ? -7.494 -13.605 0.184 1.00 97.50 281 LYS A C 1
ATOM 2110 O O . LYS A 1 281 ? -7.346 -12.540 0.786 1.00 97.50 281 LYS A O 1
ATOM 2115 N N . PRO A 1 282 ? -6.866 -13.869 -0.974 1.00 97.88 282 PRO A N 1
ATOM 2116 C CA . PRO A 1 282 ? -6.228 -12.816 -1.753 1.00 97.88 282 PRO A CA 1
ATOM 2117 C C . PRO A 1 282 ? -7.220 -11.683 -2.026 1.00 97.88 282 PRO A C 1
ATOM 2119 O O . PRO A 1 282 ? -8.358 -11.936 -2.428 1.00 97.88 282 PRO A O 1
ATOM 2122 N N . LEU A 1 283 ? -6.799 -10.450 -1.771 1.00 97.06 283 LEU A N 1
ATOM 2123 C CA . LEU A 1 283 ? -7.592 -9.250 -2.001 1.00 97.06 283 LEU A CA 1
ATOM 2124 C C . LEU A 1 283 ? -6.651 -8.067 -2.194 1.00 97.06 283 LEU A C 1
ATOM 2126 O O . LEU A 1 283 ? -5.911 -7.687 -1.289 1.00 97.06 283 LEU A O 1
ATOM 2130 N N . ARG A 1 284 ? -6.730 -7.445 -3.367 1.00 93.81 284 ARG A N 1
ATOM 2131 C CA . ARG A 1 284 ? -6.083 -6.166 -3.642 1.00 93.81 284 ARG A CA 1
ATOM 2132 C C . ARG A 1 284 ? -7.132 -5.070 -3.520 1.00 93.81 284 ARG A C 1
ATOM 2134 O O . ARG A 1 284 ? -8.058 -5.035 -4.325 1.00 93.81 284 ARG A O 1
ATOM 2141 N N . ALA A 1 285 ? -6.993 -4.173 -2.544 1.00 92.44 285 ALA A N 1
ATOM 2142 C CA . ALA A 1 285 ? -7.737 -2.917 -2.596 1.00 92.44 285 ALA A CA 1
ATOM 2143 C C . ALA A 1 285 ? -7.249 -2.127 -3.814 1.00 92.44 285 ALA A C 1
ATOM 2145 O O . ALA A 1 285 ? -6.045 -1.905 -3.944 1.00 92.44 285 ALA A O 1
ATOM 2146 N N . GLY A 1 286 ? -8.167 -1.736 -4.696 1.00 91.06 286 GLY A N 1
ATOM 2147 C CA . GLY A 1 286 ? -7.853 -0.986 -5.909 1.00 91.06 286 GLY A CA 1
ATOM 2148 C C . GLY A 1 286 ? -7.133 0.328 -5.644 1.00 91.06 286 GLY A C 1
ATOM 2149 O O . GLY A 1 286 ? -7.306 0.920 -4.577 1.00 91.06 286 GLY A O 1
ATOM 2150 N N . PHE A 1 287 ? -6.351 0.801 -6.614 1.00 92.06 287 PHE A N 1
ATOM 2151 C CA . PHE A 1 287 ? -5.530 2.008 -6.488 1.00 92.06 287 PHE A CA 1
ATOM 2152 C C . PHE A 1 287 ? -6.349 3.213 -6.008 1.00 92.06 287 PHE A C 1
ATOM 2154 O O . PHE A 1 287 ? -6.041 3.833 -4.988 1.00 92.06 287 PHE A O 1
ATOM 2161 N N . ARG A 1 288 ? -7.471 3.486 -6.681 1.00 89.94 288 ARG A N 1
ATOM 2162 C CA . ARG A 1 288 ? -8.403 4.557 -6.308 1.00 89.94 288 ARG A CA 1
ATOM 2163 C C . ARG A 1 288 ? -8.990 4.364 -4.909 1.00 89.94 288 ARG A C 1
ATOM 2165 O O . ARG A 1 288 ? -9.047 5.307 -4.129 1.00 89.94 288 ARG A O 1
ATOM 2172 N N . THR A 1 289 ? -9.401 3.146 -4.558 1.00 92.06 289 THR A N 1
ATOM 2173 C CA . THR A 1 289 ? -9.923 2.835 -3.216 1.00 92.06 289 THR A CA 1
ATOM 2174 C C . THR A 1 289 ? -8.878 3.106 -2.138 1.00 92.06 289 THR A C 1
ATOM 2176 O O . THR A 1 289 ? -9.203 3.680 -1.101 1.00 92.06 289 THR A O 1
ATOM 2179 N N . ARG A 1 290 ? -7.619 2.740 -2.388 1.00 93.31 290 ARG A N 1
ATOM 2180 C CA . ARG A 1 290 ? -6.506 3.000 -1.475 1.00 93.31 290 ARG A CA 1
ATOM 2181 C C . ARG A 1 290 ? -6.256 4.495 -1.284 1.00 93.31 290 ARG A C 1
ATOM 2183 O O . ARG A 1 290 ? -6.139 4.918 -0.142 1.00 93.31 290 ARG A O 1
ATOM 2190 N N . MET A 1 291 ? -6.286 5.288 -2.356 1.00 91.19 291 MET A N 1
ATOM 2191 C CA . MET A 1 291 ? -6.196 6.758 -2.285 1.00 91.19 291 MET A CA 1
ATOM 2192 C C . MET A 1 291 ? -7.313 7.371 -1.425 1.00 91.19 291 MET A C 1
ATOM 2194 O O . MET A 1 291 ? -7.074 8.263 -0.616 1.00 91.19 291 MET A O 1
ATOM 2198 N N . LEU A 1 292 ? -8.549 6.881 -1.571 1.00 92.69 292 LEU A N 1
ATOM 2199 C CA . LEU A 1 292 ? -9.687 7.372 -0.786 1.00 92.69 292 LEU A CA 1
ATOM 2200 C C . LEU A 1 292 ? -9.573 7.016 0.691 1.00 92.69 292 LEU A C 1
ATOM 2202 O O . LEU A 1 292 ? -9.941 7.819 1.545 1.00 92.69 292 LEU A O 1
ATOM 2206 N N . VAL A 1 293 ? -9.107 5.804 0.989 1.00 94.94 293 VAL A N 1
ATOM 2207 C CA . VAL A 1 293 ? -8.902 5.341 2.364 1.00 94.94 293 VAL A CA 1
ATOM 2208 C C . VAL A 1 293 ? -7.771 6.115 3.025 1.00 94.94 293 VAL A C 1
ATOM 2210 O O . VAL A 1 293 ? -7.945 6.532 4.162 1.00 94.94 293 VAL A O 1
ATOM 2213 N N . GLU A 1 294 ? -6.672 6.348 2.314 1.00 93.00 294 GLU A N 1
ATOM 2214 C CA . GLU A 1 294 ? -5.552 7.184 2.756 1.00 93.00 294 GLU A CA 1
ATOM 2215 C C . GLU A 1 294 ? -6.037 8.588 3.141 1.00 93.00 294 GLU A C 1
ATOM 2217 O O . GLU A 1 294 ? -5.982 8.961 4.311 1.00 93.00 294 GLU A O 1
ATOM 2222 N N . LEU A 1 295 ? -6.688 9.295 2.212 1.00 92.50 295 LEU A N 1
ATOM 2223 C CA . LEU A 1 295 ? -7.220 10.634 2.473 1.00 92.50 295 LEU A CA 1
ATOM 2224 C C . LEU A 1 295 ? -8.291 10.649 3.579 1.00 92.50 295 LEU A C 1
ATOM 2226 O O . LEU A 1 295 ? -8.404 11.604 4.349 1.00 92.50 295 LEU A O 1
ATOM 2230 N N . PHE A 1 296 ? -9.109 9.599 3.676 1.00 95.62 296 PHE A N 1
ATOM 2231 C CA . PHE A 1 296 ? -10.065 9.459 4.771 1.00 95.62 296 PHE A CA 1
ATOM 2232 C C . PHE A 1 296 ? -9.365 9.304 6.123 1.00 95.62 296 PHE A C 1
ATOM 2234 O O . PHE A 1 296 ? -9.810 9.919 7.091 1.00 95.62 296 PHE A O 1
ATOM 2241 N N . VAL A 1 297 ? -8.293 8.511 6.197 1.00 95.12 297 VAL A N 1
ATOM 2242 C CA . VAL A 1 297 ? -7.505 8.308 7.418 1.00 95.12 297 VAL A CA 1
ATOM 2243 C C . VAL A 1 297 ? -6.819 9.605 7.844 1.00 95.12 297 VAL A C 1
ATOM 2245 O O . VAL A 1 297 ? -6.896 9.938 9.027 1.00 95.12 297 VAL A O 1
ATOM 2248 N N . ASP A 1 298 ? -6.276 10.381 6.906 1.00 91.31 298 ASP A N 1
ATOM 2249 C CA . ASP A 1 298 ? -5.676 11.693 7.188 1.00 91.31 298 ASP A CA 1
ATOM 2250 C C . ASP A 1 298 ? -6.682 12.659 7.823 1.00 91.31 298 ASP A C 1
ATOM 2252 O O . ASP A 1 298 ? -6.421 13.290 8.849 1.00 91.31 298 ASP A O 1
ATOM 2256 N N . LEU A 1 299 ? -7.889 12.744 7.255 1.00 92.19 299 LEU A N 1
ATOM 2257 C CA . LEU A 1 299 ? -8.954 13.592 7.796 1.00 92.19 299 LEU A CA 1
ATOM 2258 C C . LEU A 1 299 ? -9.501 13.066 9.131 1.00 92.19 299 LEU A C 1
ATOM 2260 O O . LEU A 1 299 ? -9.893 13.849 10.001 1.00 92.19 299 LEU A O 1
ATOM 2264 N N . PHE A 1 300 ? -9.559 11.745 9.288 1.00 93.75 300 PHE A N 1
ATOM 2265 C CA . PHE A 1 300 ? -9.990 11.078 10.513 1.00 93.75 300 PHE A CA 1
ATOM 2266 C C . PHE A 1 300 ? -8.994 11.279 11.659 1.00 93.75 300 PHE A C 1
ATOM 2268 O O . PHE A 1 300 ? -9.432 11.389 12.806 1.00 93.75 300 PHE A O 1
ATOM 2275 N N . ALA A 1 301 ? -7.693 11.370 11.375 1.00 93.00 301 ALA A N 1
ATOM 2276 C CA . ALA A 1 301 ? -6.648 11.458 12.390 1.00 93.00 301 ALA A CA 1
ATOM 2277 C C . ALA A 1 301 ? -6.866 12.620 13.373 1.00 93.00 301 ALA A C 1
ATOM 2279 O O . ALA A 1 301 ? -6.734 12.432 14.583 1.00 93.00 301 ALA A O 1
ATOM 2280 N N . HIS A 1 302 ? -7.318 13.776 12.877 1.00 90.19 302 HIS A N 1
ATOM 2281 C CA . HIS A 1 302 ? -7.651 14.933 13.718 1.00 90.19 302 HIS A CA 1
ATOM 2282 C C . HIS A 1 302 ? -8.791 14.647 14.704 1.00 90.19 302 HIS A C 1
ATOM 2284 O O . HIS A 1 302 ? -8.728 14.996 15.884 1.00 90.19 302 HIS A O 1
ATOM 2290 N N . GLU A 1 303 ? -9.853 13.983 14.244 1.00 91.06 303 GLU A N 1
ATOM 2291 C CA . GLU A 1 303 ? -10.983 13.619 15.108 1.00 91.06 303 GLU A CA 1
ATOM 2292 C C . GLU A 1 303 ? -10.600 12.501 16.089 1.00 91.06 303 GLU A C 1
ATOM 2294 O O . GLU A 1 303 ? -11.033 12.507 17.243 1.00 91.06 303 GLU A O 1
ATOM 2299 N N . PHE A 1 304 ? -9.729 11.578 15.669 1.00 91.69 304 PHE A N 1
ATOM 2300 C CA . PHE A 1 304 ? -9.180 10.530 16.526 1.00 91.69 304 PHE A CA 1
ATOM 2301 C C . PHE A 1 304 ? -8.299 11.092 17.654 1.00 91.69 304 PHE A C 1
ATOM 2303 O O . PHE A 1 304 ? -8.362 10.595 18.783 1.00 91.69 304 PHE A O 1
ATOM 2310 N N . ALA A 1 305 ? -7.529 12.148 17.373 1.00 89.31 305 ALA A N 1
ATOM 2311 C CA . ALA A 1 305 ? -6.670 12.824 18.343 1.00 89.31 305 ALA A CA 1
ATOM 2312 C C . ALA A 1 305 ? -7.479 13.556 19.427 1.00 89.31 305 ALA A C 1
ATOM 2314 O O . ALA A 1 305 ? -7.251 13.342 20.61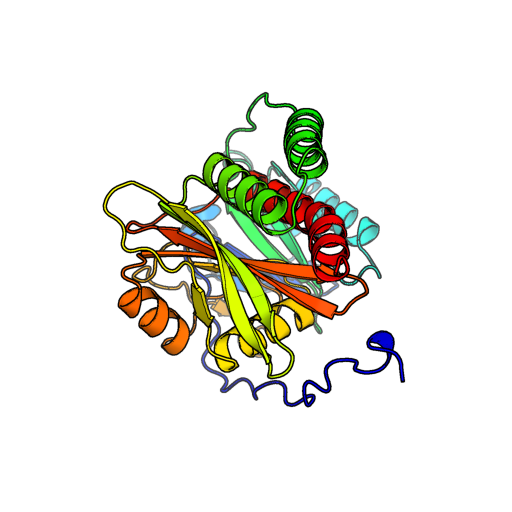8 1.00 89.31 305 ALA A O 1
ATOM 2315 N N . LYS A 1 306 ? -8.485 14.358 19.041 1.00 83.50 306 LYS A N 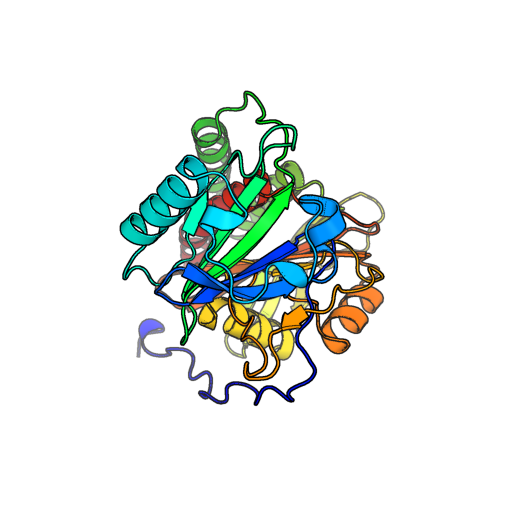1
ATOM 2316 C CA . LYS A 1 306 ? -9.368 15.074 19.990 1.00 83.50 306 LYS A CA 1
ATOM 2317 C C . LYS A 1 306 ? -10.031 14.130 20.985 1.00 83.50 306 LYS A C 1
ATOM 2319 O O . LYS A 1 306 ? -10.069 14.387 22.188 1.00 83.50 306 LYS A O 1
ATOM 2324 N N . ALA A 1 307 ? -10.509 13.007 20.471 1.00 72.00 307 ALA A N 1
ATOM 2325 C CA . ALA A 1 307 ? -11.134 11.954 21.243 1.00 72.00 307 ALA A CA 1
ATOM 2326 C C . ALA A 1 307 ? -10.219 11.390 22.356 1.00 72.00 307 ALA A C 1
ATOM 2328 O O . ALA A 1 307 ? -10.704 10.957 23.393 1.00 72.00 307 ALA A O 1
ATOM 2329 N N . ALA A 1 308 ? -8.892 11.422 22.214 1.00 62.28 308 ALA A N 1
ATOM 2330 C CA . ALA A 1 308 ? -7.982 10.984 23.278 1.00 62.28 308 ALA A CA 1
ATOM 2331 C C . ALA A 1 308 ? -7.847 11.982 24.446 1.00 62.28 308 ALA A C 1
ATOM 2333 O O . ALA A 1 308 ? -7.360 11.607 25.508 1.00 62.28 308 ALA A O 1
ATOM 2334 N N . THR A 1 309 ? -8.262 13.238 24.256 1.00 54.78 309 THR A N 1
ATOM 2335 C CA . THR A 1 309 ? -8.030 14.347 25.204 1.00 54.78 309 THR A CA 1
ATOM 2336 C C . THR A 1 309 ? -9.240 14.715 26.066 1.00 54.78 309 THR A C 1
ATOM 2338 O O . THR A 1 309 ? -9.162 15.656 26.854 1.00 54.78 309 THR A O 1
ATOM 2341 N N . THR A 1 310 ? -10.355 13.991 25.937 1.00 37.03 310 THR A N 1
ATOM 2342 C CA . THR A 1 310 ? -11.562 14.251 26.738 1.00 37.03 310 THR A CA 1
ATOM 2343 C C . THR A 1 310 ? -11.539 13.362 27.991 1.00 37.03 310 THR A C 1
ATOM 2345 O O . THR A 1 310 ? -11.443 12.146 27.822 1.00 37.03 310 THR A O 1
ATOM 2348 N N . PRO A 1 311 ? -11.542 13.939 29.211 1.00 35.19 311 PRO A N 1
ATOM 2349 C CA . PRO A 1 311 ? -11.455 13.195 30.470 1.00 35.19 311 PRO A CA 1
ATOM 2350 C C . PRO A 1 311 ? -12.707 12.370 30.789 1.00 35.19 311 PRO A C 1
ATOM 2352 O O . PRO A 1 311 ? -13.812 12.762 30.347 1.00 35.19 311 PRO A O 1
#

Sequence (311 aa):
MSVAERGLGIDRKIIPATRMDPKIQPFAAVIAVTTDWVITHISANIVEFLDIDASVLGHTLDHVLLEDAVHEIRGVLNATAGHGGAGRLLGCDLRHGYPQFDLTIHENETGYVIELEQGEQLSKMDDIGLLRGLMARVKQASTPEETADKAARSIRALTGFDRVSVCRVLDDERGKVVSEARLPGIRTLLGNEIAAEYVADMGNVLNAHAQQQIVADVDATPAVLMSGPDHAPLDLTHAISLAPTPRSLAFLRMHAARAALSLPIINDGGLIGLVVCHHAKPLRAGFRTRMLVELFVDLFAHEFAKAATTP

Solvent-accessible surface area (backbone atoms only — not comparable to full-atom values): 17145 Å² total; per-residue (Å²): 133,65,81,83,73,67,66,80,80,68,68,88,67,68,73,76,78,76,83,61,84,60,37,27,34,68,80,40,31,38,43,28,26,33,82,84,36,30,26,46,34,35,28,65,56,27,37,83,76,68,74,49,64,81,84,53,50,73,36,46,52,62,81,76,31,35,62,67,37,53,49,51,54,51,53,38,46,65,73,34,59,93,68,76,51,62,27,72,46,76,64,40,60,43,48,92,95,55,76,36,27,27,36,43,35,36,83,49,102,70,25,37,39,38,38,40,28,79,41,71,83,81,67,94,68,59,64,68,61,50,50,52,54,54,50,54,54,37,71,68,40,91,44,50,55,48,30,38,38,46,46,18,44,49,51,26,70,69,54,67,43,44,29,17,33,26,25,38,49,44,99,83,47,27,28,33,25,67,19,64,29,62,51,87,92,60,84,84,56,66,70,40,75,38,58,40,68,60,47,50,54,49,51,49,38,49,76,35,53,27,71,49,49,56,37,42,42,65,82,60,72,59,29,47,63,44,62,46,94,89,58,73,87,72,87,52,76,62,44,62,46,40,46,76,50,74,67,56,43,52,52,36,51,75,69,60,27,22,12,36,40,37,31,69,23,50,47,96,90,38,78,52,24,35,41,42,31,35,19,74,46,70,48,70,65,49,72,68,54,48,54,52,49,45,56,48,40,56,63,42,18,57,61,57,52,56,41,72,72,63,132

Mean predicted aligned error: 6.82 Å

pLDDT: mean 86.84, std 16.27, range [24.61, 98.25]